Protein AF-A0A969UUU8-F1 (afdb_monomer_lite)

Foldseek 3Di:
DPPPDDLVVVVVLVVVLLVLLLVLLLVLCCVLVVDDSVVSSVLSNQLSVQLVVVVVVVVCVVVVVVCVVDVDDDVLNVLVCCCSPVVDDDPVNVVVVVVVVVVSLVVSLVSSVVSNVVVVVVVVVVVVVVVVVVVVVVVVVVVVVVVVVVVPPPDDDDDDDDDDDDPPPPPVPPCPPDPDDDDPDVSNSVSSNVSSVVSVVVSVVVVVVVVVVVVVVVVPDD

pLDDT: mean 72.41, std 14.26, range [36.62, 93.19]

Structure (mmCIF, N/CA/C/O backbone):
data_AF-A0A969UUU8-F1
#
_entry.id   AF-A0A969UUU8-F1
#
loop_
_atom_site.group_PDB
_atom_site.id
_atom_site.type_symbol
_atom_site.label_atom_id
_atom_site.label_alt_id
_atom_site.label_comp_id
_atom_site.label_asym_id
_atom_site.label_entity_id
_atom_site.label_seq_id
_atom_site.pdbx_PDB_ins_code
_atom_site.Cartn_x
_atom_site.Cartn_y
_atom_site.Cartn_z
_atom_site.occupancy
_atom_site.B_iso_or_equiv
_atom_site.auth_seq_id
_atom_site.auth_comp_id
_atom_site.auth_asym_id
_atom_site.auth_atom_id
_atom_site.pdbx_PDB_model_num
ATOM 1 N N . MET A 1 1 ? 27.349 13.917 -8.089 1.00 46.09 1 MET A N 1
ATOM 2 C CA . MET A 1 1 ? 26.436 14.617 -9.019 1.00 46.09 1 MET A CA 1
ATOM 3 C C . MET A 1 1 ? 25.021 14.237 -8.626 1.00 46.09 1 MET A C 1
ATOM 5 O O . MET A 1 1 ? 24.679 13.073 -8.759 1.00 46.09 1 MET A O 1
ATOM 9 N N . PHE A 1 2 ? 24.231 15.159 -8.072 1.00 42.44 2 PHE A N 1
ATOM 10 C CA . PHE A 1 2 ? 22.802 14.896 -7.882 1.00 42.44 2 PHE A CA 1
ATOM 11 C C . PHE A 1 2 ? 22.150 14.833 -9.268 1.00 42.44 2 PHE A C 1
ATOM 13 O O . PHE A 1 2 ? 22.378 15.760 -10.052 1.00 42.44 2 PHE A O 1
ATOM 20 N N . PRO A 1 3 ? 21.386 13.784 -9.614 1.00 48.41 3 PRO A N 1
ATOM 21 C CA . PRO A 1 3 ? 20.633 13.789 -10.859 1.00 48.41 3 PRO A CA 1
ATOM 22 C C . PRO A 1 3 ? 19.679 14.990 -10.837 1.00 48.41 3 PRO A C 1
ATOM 24 O O . PRO A 1 3 ? 18.848 15.123 -9.943 1.00 48.41 3 PRO A O 1
ATOM 27 N N . SER A 1 4 ? 19.827 15.901 -11.802 1.00 54.56 4 SER A N 1
ATOM 28 C CA . SER A 1 4 ? 19.104 17.184 -11.862 1.00 54.56 4 SER A CA 1
ATOM 29 C C . SER A 1 4 ? 17.622 17.055 -12.237 1.00 54.56 4 SER A C 1
ATOM 31 O O . SER A 1 4 ? 16.962 18.054 -12.511 1.00 54.56 4 SER A O 1
ATOM 33 N N . VAL A 1 5 ? 17.084 15.836 -12.244 1.00 65.44 5 VAL A N 1
ATOM 34 C CA . VAL A 1 5 ? 15.673 15.552 -12.497 1.00 65.44 5 VAL A CA 1
ATOM 35 C C . VAL A 1 5 ? 15.048 15.011 -11.219 1.00 65.44 5 VAL A C 1
ATOM 37 O O . VAL A 1 5 ? 15.201 13.846 -10.861 1.00 65.44 5 VAL A O 1
ATOM 40 N N . LEU A 1 6 ? 14.345 15.884 -10.495 1.00 63.03 6 LEU A N 1
ATOM 41 C CA . LEU A 1 6 ? 13.532 15.460 -9.360 1.00 63.03 6 LEU A CA 1
ATOM 42 C C . LEU A 1 6 ? 12.462 14.476 -9.865 1.00 63.03 6 LEU A C 1
ATOM 44 O O . LEU A 1 6 ? 11.751 14.806 -10.820 1.00 63.03 6 LEU A O 1
ATOM 48 N N . PRO A 1 7 ? 12.284 13.301 -9.233 1.00 71.88 7 PRO A N 1
ATOM 49 C CA . PRO A 1 7 ? 11.290 12.307 -9.635 1.00 71.88 7 PRO A CA 1
ATOM 50 C C . PRO A 1 7 ? 9.875 12.722 -9.189 1.00 71.88 7 PRO A C 1
ATOM 52 O O . PRO A 1 7 ? 9.134 11.952 -8.580 1.00 71.88 7 PRO A O 1
ATOM 55 N N . LEU A 1 8 ? 9.476 13.960 -9.496 1.00 78.94 8 LEU A N 1
ATOM 56 C CA . LEU A 1 8 ? 8.215 14.568 -9.070 1.00 78.94 8 LEU A CA 1
ATOM 57 C C . LEU A 1 8 ? 7.007 13.743 -9.529 1.00 78.94 8 LEU A C 1
ATOM 59 O O . LEU A 1 8 ? 6.045 13.574 -8.783 1.00 78.94 8 LEU A O 1
ATOM 63 N N . ARG A 1 9 ? 7.092 13.166 -10.734 1.00 75.75 9 ARG A N 1
ATOM 64 C CA . ARG A 1 9 ? 6.074 12.259 -11.274 1.00 75.75 9 ARG A CA 1
ATOM 65 C C . ARG A 1 9 ? 5.889 11.024 -10.385 1.00 75.75 9 ARG A C 1
ATOM 67 O O . ARG A 1 9 ? 4.753 10.661 -10.100 1.00 75.75 9 ARG A O 1
ATOM 74 N N . ALA A 1 10 ? 6.977 10.402 -9.931 1.00 77.06 10 ALA A N 1
ATOM 75 C CA . ALA A 1 10 ? 6.909 9.213 -9.083 1.00 77.06 10 ALA A CA 1
ATOM 76 C C . ALA A 1 10 ? 6.305 9.542 -7.710 1.00 77.06 10 ALA A C 1
ATOM 78 O O . ALA A 1 10 ? 5.417 8.831 -7.247 1.00 77.06 10 ALA A O 1
ATOM 79 N N . ILE A 1 11 ? 6.712 10.666 -7.112 1.00 83.94 11 ILE A N 1
ATOM 80 C CA . ILE A 1 11 ? 6.175 11.140 -5.828 1.00 83.94 11 ILE A CA 1
ATOM 81 C C . ILE A 1 11 ? 4.668 11.417 -5.940 1.00 83.94 11 ILE A C 1
ATOM 83 O O . ILE A 1 11 ? 3.891 10.964 -5.100 1.00 83.94 11 ILE A O 1
ATOM 87 N N . ALA A 1 12 ? 4.231 12.108 -6.998 1.00 85.06 12 ALA A N 1
ATOM 88 C CA . ALA A 1 12 ? 2.817 12.403 -7.222 1.00 85.06 12 ALA A CA 1
ATOM 89 C C . ALA A 1 12 ? 1.978 11.126 -7.400 1.00 85.06 12 ALA A C 1
ATOM 91 O O . ALA A 1 12 ? 0.921 10.996 -6.781 1.00 85.06 12 ALA A O 1
ATOM 92 N N . PHE A 1 13 ? 2.459 10.159 -8.191 1.00 81.81 13 PHE A N 1
ATOM 93 C CA . PHE A 1 13 ? 1.776 8.872 -8.350 1.00 81.81 13 PHE A CA 1
ATOM 94 C C . PHE A 1 13 ? 1.732 8.072 -7.053 1.00 81.81 13 PHE A C 1
ATOM 96 O O . PHE A 1 13 ? 0.703 7.480 -6.741 1.00 81.81 13 PHE A O 1
ATOM 103 N N . GLN A 1 14 ? 2.804 8.087 -6.266 1.00 87.19 14 GLN A N 1
ATOM 104 C CA . GLN A 1 14 ? 2.829 7.404 -4.980 1.00 87.19 14 GLN A CA 1
ATOM 105 C C . GLN A 1 14 ? 1.804 7.988 -4.005 1.00 87.19 14 GLN A C 1
ATOM 107 O O . GLN A 1 14 ? 1.074 7.229 -3.371 1.00 87.19 14 GLN A O 1
ATOM 112 N N . ILE A 1 15 ? 1.695 9.318 -3.923 1.00 91.50 15 ILE A N 1
ATOM 113 C CA . ILE A 1 15 ? 0.670 9.983 -3.107 1.00 91.50 15 ILE A CA 1
ATOM 114 C C . ILE A 1 15 ? -0.732 9.624 -3.614 1.00 91.50 15 ILE A C 1
ATOM 116 O O . ILE A 1 15 ? -1.598 9.269 -2.816 1.00 91.50 15 ILE A O 1
ATOM 120 N N . LEU A 1 16 ? -0.955 9.665 -4.931 1.00 88.88 16 LEU A N 1
ATOM 121 C CA . LEU A 1 16 ? -2.240 9.308 -5.535 1.00 88.88 16 LEU A CA 1
ATOM 122 C C . LEU A 1 16 ? -2.642 7.865 -5.201 1.00 88.88 16 LEU A C 1
ATOM 124 O O . LEU A 1 16 ? -3.755 7.631 -4.733 1.00 88.88 16 LEU A O 1
ATOM 128 N N . PHE A 1 17 ? -1.745 6.900 -5.406 1.00 87.19 17 PHE A N 1
ATOM 129 C CA . PHE A 1 17 ? -2.019 5.493 -5.118 1.00 87.19 17 PHE A CA 1
ATOM 130 C C . PHE A 1 17 ? -2.226 5.240 -3.629 1.00 87.19 17 PHE A C 1
ATOM 132 O O . PHE A 1 17 ? -3.110 4.464 -3.270 1.00 87.19 17 PHE A O 1
ATOM 139 N N . LEU A 1 18 ? -1.483 5.935 -2.766 1.00 90.81 18 LEU A N 1
ATOM 140 C CA . LEU A 1 18 ? -1.682 5.866 -1.325 1.00 90.81 18 LEU A CA 1
ATOM 141 C C . LEU A 1 18 ? -3.084 6.355 -0.935 1.00 90.81 18 LEU A C 1
ATOM 143 O O . LEU A 1 18 ? -3.779 5.677 -0.185 1.00 90.81 18 LEU A O 1
ATOM 147 N N . LEU A 1 19 ? -3.535 7.491 -1.476 1.00 92.25 19 LEU A N 1
ATOM 148 C CA . LEU A 1 19 ? -4.874 8.024 -1.206 1.00 92.25 19 LEU A CA 1
ATOM 149 C C . LEU A 1 19 ? -5.983 7.094 -1.710 1.00 92.25 19 LEU A C 1
ATOM 151 O O . LEU A 1 19 ? -6.953 6.856 -0.990 1.00 92.25 19 LEU A O 1
ATOM 155 N N . VAL A 1 20 ? -5.829 6.540 -2.916 1.00 90.94 20 VAL A N 1
ATOM 156 C CA . VAL A 1 20 ? -6.783 5.573 -3.483 1.00 90.94 20 VAL A CA 1
ATOM 157 C C . VAL A 1 20 ? -6.856 4.319 -2.614 1.00 90.94 20 VAL A C 1
ATOM 159 O O . VAL A 1 20 ? -7.957 3.899 -2.260 1.00 90.94 20 VAL A O 1
ATOM 162 N N . ALA A 1 21 ? -5.711 3.759 -2.215 1.00 90.94 21 ALA A N 1
ATOM 163 C CA . ALA A 1 21 ? -5.667 2.604 -1.325 1.00 90.94 21 ALA A CA 1
ATOM 164 C C . ALA A 1 21 ? -6.360 2.911 0.010 1.00 90.94 21 ALA A C 1
ATOM 166 O O . ALA A 1 21 ? -7.253 2.180 0.418 1.00 90.94 21 ALA A O 1
ATOM 167 N N . ILE A 1 22 ? -6.048 4.040 0.653 1.00 93.06 22 ILE A N 1
ATOM 168 C CA . ILE A 1 22 ? -6.687 4.428 1.919 1.00 93.06 22 ILE A CA 1
ATOM 169 C C . ILE A 1 22 ? -8.208 4.536 1.766 1.00 93.06 22 ILE A C 1
ATOM 171 O O . ILE A 1 22 ? -8.939 4.020 2.609 1.00 93.06 22 ILE A O 1
ATOM 175 N N . ALA A 1 23 ? -8.700 5.172 0.701 1.00 92.75 23 ALA A N 1
ATOM 176 C CA . ALA A 1 23 ? -10.133 5.340 0.474 1.00 92.75 23 ALA A CA 1
ATOM 177 C C . ALA A 1 23 ? -10.851 3.997 0.251 1.00 92.75 23 ALA A C 1
ATOM 179 O O . ALA A 1 23 ? -11.907 3.744 0.841 1.00 92.75 23 ALA A O 1
ATOM 180 N N . VAL A 1 24 ? -10.268 3.122 -0.573 1.00 90.38 24 VAL A N 1
ATOM 181 C CA . VAL A 1 24 ? -10.821 1.794 -0.864 1.00 90.38 24 VAL A CA 1
ATOM 182 C C . VAL A 1 24 ? -10.810 0.919 0.389 1.00 90.38 24 VAL A C 1
ATOM 184 O O . VAL A 1 24 ? -11.843 0.350 0.745 1.00 90.38 24 VAL A O 1
ATOM 187 N N . GLU A 1 25 ? -9.693 0.859 1.112 1.00 89.31 25 GLU A N 1
ATOM 188 C CA . GLU A 1 25 ? -9.562 0.023 2.310 1.00 89.31 25 GLU A CA 1
ATOM 189 C C . GLU A 1 25 ? -10.417 0.530 3.463 1.00 89.31 25 GLU A C 1
ATOM 191 O O . GLU A 1 25 ? -11.044 -0.277 4.143 1.00 89.31 25 GLU A O 1
ATOM 196 N N . ALA A 1 26 ? -10.539 1.847 3.643 1.00 91.25 26 ALA A N 1
ATOM 197 C CA . ALA A 1 26 ? -11.454 2.416 4.627 1.00 91.25 26 ALA A CA 1
ATOM 198 C C . ALA A 1 26 ? -12.911 2.027 4.334 1.00 91.25 26 ALA A C 1
ATOM 200 O O . ALA A 1 26 ? -13.653 1.674 5.252 1.00 91.25 26 ALA A O 1
ATOM 201 N N . SER A 1 27 ? -13.316 2.041 3.059 1.00 89.50 27 SER A N 1
ATOM 202 C CA . SER A 1 27 ? -14.651 1.601 2.631 1.00 89.50 27 SER A CA 1
ATOM 203 C C . SER A 1 27 ? -14.869 0.111 2.907 1.00 89.50 27 SER A C 1
ATOM 205 O O . SER A 1 27 ? -15.913 -0.284 3.431 1.00 89.50 27 SER A O 1
ATOM 207 N N . VAL A 1 28 ? -13.866 -0.723 2.617 1.00 88.31 28 VAL A N 1
ATOM 208 C CA . VAL A 1 28 ? -13.916 -2.168 2.873 1.00 88.31 28 VAL A CA 1
ATOM 209 C C . VAL A 1 28 ? -13.971 -2.453 4.378 1.00 88.31 28 VAL A C 1
ATOM 211 O O . VAL A 1 28 ? -14.833 -3.210 4.820 1.00 88.31 28 VAL A O 1
ATOM 214 N N . PHE A 1 29 ? -13.131 -1.808 5.188 1.00 86.19 29 PHE A N 1
ATOM 215 C CA . PHE A 1 29 ? -13.141 -1.950 6.645 1.00 86.19 29 PHE A CA 1
ATOM 216 C C . PHE A 1 29 ? -14.469 -1.514 7.253 1.00 86.19 29 PHE A C 1
ATOM 218 O O . PHE A 1 29 ? -15.032 -2.253 8.055 1.00 86.19 29 PHE A O 1
ATOM 225 N N . HIS A 1 30 ? -15.033 -0.391 6.809 1.00 87.31 30 HIS A N 1
ATOM 226 C CA . HIS A 1 30 ? -16.348 0.044 7.266 1.00 87.31 30 HIS A CA 1
ATOM 227 C C . HIS A 1 30 ? -17.431 -1.010 6.977 1.00 87.31 30 HIS A C 1
ATOM 229 O O . HIS A 1 30 ? -18.233 -1.341 7.851 1.00 87.31 30 HIS A O 1
ATOM 235 N N . ARG A 1 31 ? -17.421 -1.596 5.772 1.00 82.38 31 ARG A N 1
ATOM 236 C CA . ARG A 1 31 ? -18.414 -2.598 5.351 1.00 82.38 31 ARG A CA 1
ATOM 237 C C . ARG A 1 31 ? -18.245 -3.951 6.046 1.00 82.38 31 ARG A C 1
ATOM 239 O O . ARG A 1 31 ? -19.243 -4.559 6.423 1.00 82.38 31 ARG A O 1
ATOM 246 N N . LEU A 1 32 ? -17.013 -4.437 6.205 1.00 80.44 32 LEU A N 1
ATOM 247 C CA . LEU A 1 32 ? -16.741 -5.785 6.724 1.00 80.44 32 LEU A CA 1
ATOM 248 C C . LEU A 1 32 ? -16.534 -5.841 8.239 1.00 80.44 32 LEU A C 1
ATOM 250 O O . LEU A 1 32 ? -16.923 -6.828 8.860 1.00 80.44 32 LEU A O 1
ATOM 254 N N . LEU A 1 33 ? -15.947 -4.806 8.843 1.00 76.88 33 LEU A N 1
ATOM 255 C CA . LEU A 1 33 ? -15.685 -4.748 10.285 1.00 76.88 33 LEU A CA 1
ATOM 256 C C . LEU A 1 33 ? -16.761 -3.968 11.053 1.00 76.88 33 LEU A C 1
ATOM 258 O O . LEU A 1 33 ? -16.737 -3.975 12.282 1.00 76.88 33 LEU A O 1
ATOM 262 N N . LYS A 1 34 ? -17.714 -3.324 10.355 1.00 79.88 34 LYS A N 1
ATOM 263 C CA . LYS A 1 34 ? -18.776 -2.475 10.936 1.00 79.88 34 LYS A CA 1
ATOM 264 C C . LYS A 1 34 ? -18.233 -1.390 11.877 1.00 79.88 34 LYS A C 1
ATOM 266 O O . LYS A 1 34 ? -18.904 -0.978 12.821 1.00 79.88 34 LYS A O 1
ATOM 271 N N . THR A 1 35 ? -17.005 -0.946 11.632 1.00 74.50 35 THR A N 1
ATOM 272 C CA . THR A 1 35 ? -16.342 0.121 12.380 1.00 74.50 35 THR A CA 1
ATOM 273 C C . THR A 1 35 ? -16.882 1.484 11.968 1.00 74.50 35 THR A C 1
ATOM 275 O O . THR A 1 35 ? -17.336 1.667 10.838 1.00 74.50 35 THR A O 1
ATOM 278 N N . ASP A 1 36 ? -16.805 2.466 12.867 1.00 85.62 36 ASP A N 1
ATOM 279 C CA . ASP A 1 36 ? -17.167 3.852 12.555 1.00 85.62 36 ASP A CA 1
ATOM 280 C C . ASP A 1 36 ? -16.371 4.356 11.325 1.00 85.62 36 ASP A C 1
ATOM 282 O O . ASP A 1 36 ? -15.205 3.963 11.156 1.00 85.62 36 ASP A O 1
ATOM 286 N N . PRO A 1 37 ? -16.940 5.195 10.434 1.00 84.50 37 PRO A N 1
ATOM 287 C CA . PRO A 1 37 ? -16.228 5.641 9.240 1.00 84.50 37 PRO A CA 1
ATOM 288 C C . PRO A 1 37 ? -14.925 6.370 9.584 1.00 84.50 37 PRO A C 1
ATOM 290 O O . PRO A 1 37 ? -13.920 6.167 8.904 1.00 84.50 37 PRO A O 1
ATOM 293 N N . LYS A 1 38 ? -14.897 7.153 10.676 1.00 85.38 38 LYS A N 1
ATOM 294 C CA . LYS A 1 38 ? -13.682 7.866 11.108 1.00 85.38 38 LYS A CA 1
ATOM 295 C C . LYS A 1 38 ? -12.586 6.893 11.529 1.00 85.38 38 LYS A C 1
ATOM 297 O O . LYS A 1 38 ? -11.434 7.049 11.130 1.00 85.38 38 LYS A O 1
ATOM 302 N N . GLN A 1 39 ? -12.950 5.864 12.293 1.00 83.06 39 GLN A N 1
ATOM 303 C CA . GLN A 1 39 ? -12.012 4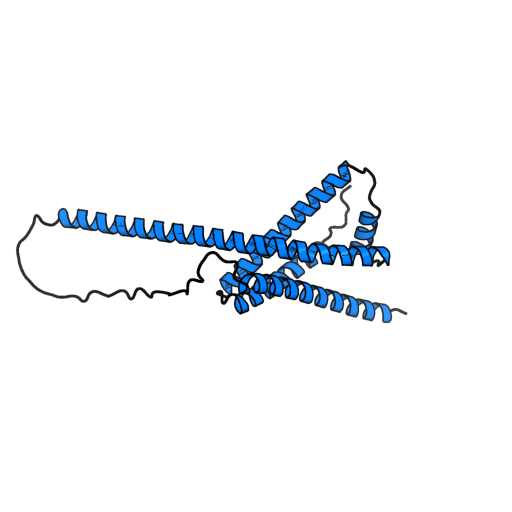.818 12.700 1.00 83.06 39 GLN A CA 1
ATOM 304 C C . GLN A 1 39 ? -11.508 4.018 11.498 1.00 83.06 39 GLN A C 1
ATOM 306 O O . GLN A 1 39 ? -10.319 3.741 11.408 1.00 83.06 39 GLN A O 1
ATOM 311 N N . SER A 1 40 ? -12.384 3.698 10.545 1.00 87.38 40 SER A N 1
ATOM 312 C CA . SER A 1 40 ? -12.026 2.937 9.342 1.00 87.38 40 SER A CA 1
ATOM 313 C C . SER A 1 40 ? -10.989 3.677 8.488 1.00 87.38 40 SER A C 1
ATOM 315 O O . SER A 1 40 ? -10.016 3.069 8.044 1.00 87.38 40 SER A O 1
ATOM 317 N N . ILE A 1 41 ? -11.145 4.998 8.332 1.00 92.56 41 ILE A N 1
ATOM 318 C CA . ILE A 1 41 ? -10.160 5.860 7.660 1.00 92.56 41 ILE A CA 1
ATOM 319 C C . ILE A 1 41 ? -8.836 5.889 8.431 1.00 92.56 41 ILE A C 1
ATOM 321 O O . ILE A 1 41 ? -7.780 5.786 7.815 1.00 92.56 41 ILE A O 1
ATOM 325 N N . LEU A 1 42 ? -8.875 6.000 9.764 1.00 89.69 42 LEU A N 1
ATOM 326 C CA . LEU A 1 42 ? -7.673 6.052 10.603 1.00 89.69 42 LEU A CA 1
ATOM 327 C C . LEU A 1 42 ? -6.887 4.732 10.591 1.00 89.69 42 LEU A C 1
ATOM 329 O O . LEU A 1 42 ? -5.659 4.746 10.524 1.00 89.69 42 LEU A O 1
ATOM 333 N N . TYR A 1 43 ? -7.584 3.594 10.611 1.00 87.38 43 TYR A N 1
ATOM 334 C CA . TYR A 1 43 ? -6.974 2.277 10.449 1.00 87.38 43 TYR A CA 1
ATOM 335 C C . TYR A 1 43 ? -6.337 2.130 9.066 1.00 87.38 43 TYR A C 1
ATOM 337 O O . TYR A 1 43 ? -5.159 1.787 8.971 1.00 87.38 43 TYR A O 1
ATOM 345 N N . ALA A 1 44 ? -7.083 2.437 8.001 1.00 91.25 44 ALA A N 1
ATOM 346 C CA . ALA A 1 44 ? -6.585 2.335 6.633 1.00 91.25 44 ALA A CA 1
ATOM 347 C C . ALA A 1 44 ? -5.378 3.252 6.383 1.00 91.25 44 ALA A C 1
ATOM 349 O O . ALA A 1 44 ? -4.385 2.807 5.808 1.00 91.25 44 ALA A O 1
ATOM 350 N N . SER A 1 45 ? -5.417 4.504 6.845 1.00 93.19 45 SER A N 1
ATOM 351 C CA . SER A 1 45 ? -4.311 5.453 6.674 1.00 93.19 45 SER A CA 1
ATOM 352 C C . SER A 1 45 ? -3.058 5.016 7.422 1.00 93.19 45 SER A C 1
ATOM 354 O O . SER A 1 45 ? -1.978 4.986 6.836 1.00 93.19 45 SER A O 1
ATOM 356 N N . SER A 1 46 ? -3.207 4.596 8.679 1.00 90.44 46 SER A N 1
ATOM 357 C CA . SER A 1 46 ? -2.086 4.176 9.524 1.00 90.44 46 SER A CA 1
ATOM 358 C C . SER A 1 46 ? -1.413 2.916 8.978 1.00 90.44 46 SER A C 1
ATOM 360 O O . SER A 1 46 ? -0.189 2.855 8.902 1.00 90.44 46 SER A O 1
ATOM 362 N N . ILE A 1 47 ? -2.199 1.929 8.537 1.00 89.69 47 ILE A N 1
ATOM 363 C CA . ILE A 1 47 ? -1.684 0.671 7.983 1.00 89.69 47 ILE A CA 1
ATOM 364 C C . ILE A 1 47 ? -1.006 0.892 6.625 1.00 89.69 47 ILE A C 1
ATOM 366 O O . ILE A 1 47 ? 0.079 0.356 6.397 1.00 89.69 47 ILE A O 1
ATOM 370 N N . ASN A 1 48 ? -1.597 1.694 5.731 1.00 90.94 48 ASN A N 1
ATOM 371 C CA . ASN A 1 48 ? -0.989 1.984 4.429 1.00 90.94 48 ASN A CA 1
ATOM 372 C C . ASN A 1 48 ? 0.279 2.837 4.561 1.00 90.94 48 ASN A C 1
ATOM 374 O O . ASN A 1 48 ? 1.262 2.570 3.866 1.00 90.94 48 ASN A O 1
ATOM 378 N N . LEU A 1 49 ? 0.303 3.813 5.475 1.00 91.31 49 LEU A N 1
ATOM 379 C CA . LEU A 1 49 ? 1.505 4.601 5.753 1.00 91.31 49 LEU A CA 1
ATOM 380 C C . LEU A 1 49 ? 2.607 3.728 6.361 1.00 91.31 49 LEU A C 1
ATOM 382 O O . LEU A 1 49 ? 3.743 3.775 5.898 1.00 91.31 49 LEU A O 1
ATOM 386 N N . PHE A 1 50 ? 2.264 2.879 7.334 1.00 88.81 50 PHE A N 1
ATOM 387 C CA . PHE A 1 50 ? 3.195 1.916 7.918 1.00 88.81 50 PHE A CA 1
ATOM 388 C C . PHE A 1 50 ? 3.788 0.983 6.856 1.00 88.81 50 PHE A C 1
ATOM 390 O O . PHE A 1 50 ? 5.006 0.850 6.779 1.00 88.81 50 PHE A O 1
ATOM 397 N N . CYS A 1 51 ? 2.957 0.400 5.986 1.00 87.88 51 CYS A N 1
ATOM 398 C CA . CYS A 1 51 ? 3.435 -0.450 4.892 1.00 87.88 51 CYS A CA 1
ATOM 399 C C . CYS A 1 51 ? 4.320 0.316 3.906 1.00 87.88 51 CYS A C 1
ATOM 401 O O . CYS A 1 51 ? 5.300 -0.237 3.418 1.00 87.88 51 CYS A O 1
ATOM 403 N N . THR A 1 52 ? 4.005 1.583 3.630 1.00 89.12 52 THR A N 1
ATOM 404 C CA . THR A 1 52 ? 4.817 2.428 2.745 1.00 89.12 52 THR A CA 1
ATOM 405 C C . THR A 1 52 ? 6.194 2.688 3.351 1.00 89.12 52 THR A C 1
ATOM 407 O O . THR A 1 52 ? 7.200 2.491 2.677 1.00 89.12 52 THR A O 1
ATOM 410 N N . VAL A 1 53 ? 6.259 3.074 4.629 1.00 89.88 53 VAL A N 1
ATOM 411 C CA . VAL A 1 53 ? 7.528 3.290 5.342 1.00 89.88 53 VAL A CA 1
ATOM 412 C C . VAL A 1 53 ? 8.331 1.993 5.431 1.00 89.88 53 VAL A C 1
ATOM 414 O O . VAL A 1 53 ? 9.523 1.994 5.140 1.00 89.88 53 VAL A O 1
ATOM 417 N N . LEU A 1 54 ? 7.685 0.876 5.772 1.00 86.50 54 LEU A N 1
ATOM 418 C CA . LEU A 1 54 ? 8.335 -0.431 5.846 1.00 86.50 54 LEU A CA 1
ATOM 419 C C . LEU A 1 54 ? 8.867 -0.868 4.476 1.00 86.50 54 LEU A C 1
ATOM 421 O O . LEU A 1 54 ? 9.994 -1.345 4.388 1.00 86.50 54 LEU A O 1
ATOM 425 N N . GLY A 1 55 ? 8.103 -0.642 3.407 1.00 84.19 55 GLY A N 1
ATOM 426 C CA . GLY A 1 55 ? 8.537 -0.885 2.033 1.00 84.19 55 GLY A CA 1
ATOM 427 C C . GLY A 1 55 ? 9.775 -0.071 1.661 1.00 84.19 55 GLY A C 1
ATOM 428 O O . GLY A 1 55 ? 10.717 -0.631 1.112 1.00 84.19 55 GLY A O 1
ATOM 429 N N . TRP A 1 56 ? 9.821 1.214 2.026 1.00 86.94 56 TRP A N 1
ATOM 430 C CA . TRP A 1 56 ? 11.008 2.052 1.826 1.00 86.94 56 TRP A CA 1
ATOM 431 C C . TRP A 1 56 ? 12.212 1.576 2.635 1.00 86.94 56 TRP A C 1
ATOM 433 O O . TRP A 1 56 ? 13.311 1.524 2.095 1.00 86.94 56 TRP A O 1
ATOM 443 N N . ILE A 1 57 ? 12.024 1.194 3.901 1.00 86.25 57 ILE A N 1
ATOM 444 C CA . ILE A 1 57 ? 13.105 0.642 4.728 1.00 86.25 57 ILE A CA 1
ATOM 445 C C . ILE A 1 57 ? 13.664 -0.626 4.080 1.00 86.25 57 ILE A C 1
ATOM 447 O O . ILE A 1 57 ? 14.872 -0.731 3.902 1.00 86.25 57 ILE A O 1
ATOM 451 N N . VAL A 1 58 ? 12.802 -1.566 3.683 1.00 83.75 58 VAL A N 1
ATOM 452 C CA . VAL A 1 58 ? 13.221 -2.805 3.010 1.00 83.75 58 VAL A CA 1
ATOM 453 C C . VAL A 1 58 ? 13.925 -2.500 1.689 1.00 83.75 58 VAL A C 1
ATOM 455 O O . VAL A 1 58 ? 14.982 -3.066 1.432 1.00 83.75 58 VAL A O 1
ATOM 458 N N . PHE A 1 59 ? 13.390 -1.577 0.885 1.00 80.50 59 PHE A N 1
ATOM 459 C CA . PHE A 1 59 ? 14.015 -1.140 -0.362 1.00 80.50 59 PHE A CA 1
ATOM 460 C C . PHE A 1 59 ? 15.424 -0.596 -0.120 1.00 80.50 59 PHE A C 1
ATOM 462 O O . PHE A 1 59 ? 16.365 -1.061 -0.752 1.00 80.50 59 PHE A O 1
ATOM 469 N N . PHE A 1 60 ? 15.593 0.329 0.830 1.00 81.94 60 PHE A N 1
ATOM 470 C CA . PHE A 1 60 ? 16.909 0.871 1.151 1.00 81.94 60 PHE A CA 1
ATOM 471 C C . PHE A 1 60 ? 17.844 -0.192 1.721 1.00 81.94 60 PHE A C 1
ATOM 473 O O . PHE A 1 60 ? 19.016 -0.186 1.370 1.00 81.94 60 PHE A O 1
ATOM 480 N N . LEU A 1 61 ? 17.367 -1.116 2.556 1.00 85.12 61 LEU A N 1
ATOM 481 C CA . LEU A 1 61 ? 18.208 -2.190 3.087 1.00 85.12 61 LEU A CA 1
ATOM 482 C C . LEU A 1 61 ? 18.707 -3.127 1.985 1.00 85.12 61 LEU A C 1
ATOM 484 O O . LEU A 1 61 ? 19.881 -3.477 1.989 1.00 85.12 61 LEU A O 1
ATOM 488 N N . ILE A 1 62 ? 17.841 -3.502 1.041 1.00 79.31 62 ILE A N 1
ATOM 489 C CA . ILE A 1 62 ? 18.219 -4.351 -0.094 1.00 79.31 62 ILE A CA 1
ATOM 490 C C . ILE A 1 62 ? 19.174 -3.590 -1.014 1.00 79.31 62 ILE A C 1
ATOM 492 O O . ILE A 1 62 ? 20.274 -4.067 -1.267 1.00 79.31 62 ILE A O 1
ATOM 496 N N . PHE A 1 63 ? 18.795 -2.386 -1.450 1.00 72.75 63 PHE A N 1
ATOM 497 C CA . PHE A 1 63 ? 19.562 -1.616 -2.428 1.00 72.75 63 PHE A CA 1
ATOM 498 C C . PHE A 1 63 ? 20.942 -1.204 -1.891 1.00 72.75 63 PHE A C 1
ATOM 500 O O . PHE A 1 63 ? 21.937 -1.367 -2.588 1.00 72.75 63 PHE A O 1
ATOM 507 N N . ASN A 1 64 ? 21.041 -0.777 -0.623 1.00 72.94 64 ASN A N 1
ATOM 508 C CA . ASN A 1 64 ? 22.342 -0.486 -0.003 1.00 72.94 64 ASN A CA 1
ATOM 509 C C . ASN A 1 64 ? 23.192 -1.754 0.205 1.00 72.94 64 ASN A C 1
ATOM 511 O O . ASN A 1 64 ? 24.415 -1.691 0.112 1.00 72.94 64 ASN A O 1
ATOM 515 N N . ALA A 1 65 ? 22.582 -2.906 0.509 1.00 67.06 65 ALA A N 1
ATOM 516 C CA . ALA A 1 65 ? 23.328 -4.156 0.676 1.00 67.06 65 ALA A CA 1
ATOM 517 C C . ALA A 1 65 ? 23.887 -4.680 -0.659 1.00 67.06 65 ALA A C 1
ATOM 519 O O . ALA A 1 65 ? 24.991 -5.225 -0.696 1.00 67.06 65 ALA A O 1
ATOM 520 N N . GLU A 1 66 ? 23.145 -4.498 -1.751 1.00 64.56 66 GLU A N 1
ATOM 521 C CA . GLU A 1 66 ? 23.533 -4.934 -3.094 1.00 64.56 66 GLU A CA 1
ATOM 522 C C . GLU A 1 66 ? 24.632 -4.041 -3.692 1.00 64.56 66 GLU A C 1
ATOM 524 O O . GLU A 1 66 ? 25.602 -4.555 -4.254 1.00 64.56 66 GLU A O 1
ATOM 529 N N . GLU A 1 67 ? 24.548 -2.724 -3.469 1.00 61.19 67 GLU A N 1
ATOM 530 C CA . GLU A 1 67 ? 25.545 -1.734 -3.905 1.00 61.19 67 GLU A CA 1
ATOM 531 C C . GLU A 1 67 ? 26.922 -1.957 -3.245 1.00 61.19 67 GLU A C 1
ATOM 533 O O . GLU A 1 67 ? 27.962 -1.785 -3.881 1.00 61.19 67 GLU A O 1
ATOM 538 N N . VAL A 1 68 ? 26.949 -2.429 -1.992 1.00 58.03 68 VAL A N 1
ATOM 539 C CA . VAL A 1 68 ? 28.194 -2.783 -1.279 1.00 58.03 68 VAL A CA 1
ATOM 540 C C . VAL A 1 68 ? 28.820 -4.084 -1.796 1.00 58.03 68 VAL A C 1
ATOM 542 O O . VAL A 1 68 ? 30.038 -4.248 -1.727 1.00 58.03 68 VAL A O 1
ATOM 545 N N . SER A 1 69 ? 28.018 -5.023 -2.304 1.00 56.38 69 SER A N 1
ATOM 546 C CA . SER A 1 69 ? 28.502 -6.358 -2.681 1.00 56.38 69 SER A CA 1
ATOM 547 C C . SER A 1 69 ? 28.900 -6.466 -4.157 1.00 56.38 69 SER A C 1
ATOM 549 O O . SER A 1 69 ? 29.787 -7.249 -4.495 1.00 56.38 69 SER A O 1
ATOM 551 N N . SER A 1 70 ? 28.297 -5.660 -5.034 1.00 54.53 70 SER A N 1
ATOM 552 C CA . SER A 1 70 ? 28.539 -5.688 -6.478 1.00 54.53 70 SER A CA 1
ATOM 553 C C . SER A 1 70 ? 28.701 -4.260 -6.995 1.00 54.53 70 SER A C 1
ATOM 555 O O . SER A 1 70 ? 27.716 -3.601 -7.294 1.00 54.53 70 SER A O 1
ATOM 557 N N . GLY A 1 71 ? 29.935 -3.765 -7.132 1.00 56.56 71 GLY A N 1
ATOM 558 C CA . GLY A 1 71 ? 30.241 -2.416 -7.649 1.00 56.56 71 GLY A CA 1
ATOM 559 C C . GLY A 1 71 ? 29.893 -2.181 -9.132 1.00 56.56 71 GLY A C 1
ATOM 560 O O . GLY A 1 71 ? 30.596 -1.450 -9.824 1.00 56.56 71 GLY A O 1
ATOM 561 N N . SER A 1 72 ? 28.853 -2.835 -9.650 1.00 50.72 72 SER A N 1
ATOM 562 C CA . SER A 1 72 ? 28.380 -2.759 -11.025 1.00 50.72 72 SER A CA 1
ATOM 563 C C . SER A 1 72 ? 26.876 -2.506 -11.007 1.00 50.72 72 SER A C 1
ATOM 565 O O . SER A 1 72 ? 26.111 -3.346 -10.538 1.00 50.72 72 SER A O 1
ATOM 567 N N . THR A 1 73 ? 26.467 -1.341 -11.518 1.00 61.06 73 THR A N 1
ATOM 568 C CA . THR A 1 73 ? 25.072 -0.984 -11.805 1.00 61.06 73 THR A CA 1
ATOM 569 C C . THR A 1 73 ? 24.400 -2.153 -12.522 1.00 61.06 73 THR A C 1
ATOM 571 O O . THR A 1 73 ? 24.744 -2.479 -13.662 1.00 61.06 73 THR A O 1
ATOM 574 N N . SER A 1 74 ? 23.484 -2.833 -11.834 1.00 66.00 74 SER A N 1
ATOM 575 C CA . SER A 1 74 ? 22.833 -4.020 -12.381 1.00 66.00 74 SER A CA 1
ATOM 576 C C . SER A 1 74 ? 22.012 -3.630 -13.618 1.00 66.00 74 SER A C 1
ATOM 578 O O . SER A 1 74 ? 21.410 -2.556 -13.661 1.00 66.00 74 SER A O 1
ATOM 580 N N . GLN A 1 75 ? 21.945 -4.492 -14.642 1.00 71.62 75 GLN A N 1
ATOM 581 C CA . GLN A 1 75 ? 21.085 -4.235 -15.815 1.00 71.62 75 GLN A CA 1
ATOM 582 C C . GLN A 1 75 ? 19.626 -3.959 -15.415 1.00 71.62 75 GLN A C 1
ATOM 584 O O . GLN A 1 75 ? 18.925 -3.210 -16.087 1.00 71.62 75 GLN A O 1
ATOM 589 N N . PHE A 1 76 ? 19.202 -4.500 -14.272 1.00 70.31 76 PHE A N 1
ATOM 590 C CA . PHE A 1 76 ? 17.905 -4.240 -13.670 1.00 70.31 76 PHE A CA 1
ATOM 591 C C . PHE A 1 76 ? 17.697 -2.769 -13.275 1.00 70.31 76 PHE A C 1
ATOM 593 O O . PHE A 1 76 ? 16.617 -2.231 -13.507 1.00 70.31 76 PHE A O 1
ATOM 600 N N . GLU A 1 77 ? 18.708 -2.099 -12.720 1.00 73.38 77 GLU A N 1
ATOM 601 C CA . GLU A 1 77 ? 18.626 -0.682 -12.350 1.00 73.38 77 GLU A CA 1
ATOM 602 C C . GLU A 1 77 ? 18.454 0.204 -13.588 1.00 73.38 77 GLU A C 1
ATOM 604 O O . GLU A 1 77 ? 17.587 1.078 -13.616 1.00 73.38 77 GLU A O 1
ATOM 609 N N . ILE A 1 78 ? 19.223 -0.079 -14.643 1.00 73.88 78 ILE A N 1
ATOM 610 C CA . ILE A 1 78 ? 19.148 0.633 -15.926 1.00 73.88 78 ILE A CA 1
ATOM 611 C C . ILE A 1 78 ? 17.780 0.410 -16.580 1.00 73.88 78 ILE A C 1
ATOM 613 O O . ILE A 1 78 ? 17.158 1.362 -17.054 1.00 73.88 78 ILE A O 1
ATOM 617 N N . ASP A 1 79 ? 17.275 -0.823 -16.564 1.00 73.44 79 ASP A N 1
ATOM 618 C CA . ASP A 1 79 ? 15.953 -1.160 -17.092 1.00 73.44 79 ASP A CA 1
ATOM 619 C C . ASP A 1 79 ? 14.823 -0.504 -16.283 1.00 73.44 79 ASP A C 1
ATOM 621 O O . ASP A 1 79 ? 13.872 0.018 -16.869 1.00 73.44 79 ASP A O 1
ATOM 625 N N . MET A 1 80 ? 14.933 -0.460 -14.949 1.00 69.69 80 MET A N 1
ATOM 626 C CA . MET A 1 80 ? 13.994 0.252 -14.073 1.00 69.69 80 MET A CA 1
ATOM 627 C C . MET A 1 80 ? 14.027 1.760 -14.319 1.00 69.69 80 MET A C 1
ATOM 629 O O . MET A 1 80 ? 12.967 2.376 -14.416 1.00 69.69 80 MET A O 1
ATOM 633 N N . MET A 1 81 ? 15.209 2.364 -14.462 1.00 69.69 81 MET A N 1
ATOM 634 C CA . MET A 1 81 ? 15.341 3.782 -14.803 1.00 69.69 81 MET A CA 1
ATOM 635 C C . MET A 1 81 ? 14.716 4.075 -16.167 1.00 69.69 81 MET A C 1
ATOM 637 O O . MET A 1 81 ? 13.936 5.019 -16.299 1.00 69.69 81 MET A O 1
ATOM 641 N N . ASN A 1 82 ? 14.998 3.242 -17.169 1.00 73.31 82 ASN A N 1
ATOM 642 C CA . ASN A 1 82 ? 14.437 3.401 -18.505 1.00 73.31 82 ASN A CA 1
ATOM 643 C C . ASN A 1 82 ? 12.915 3.254 -18.520 1.00 73.31 82 ASN A C 1
ATOM 645 O O . ASN A 1 82 ? 12.226 3.993 -19.225 1.00 73.31 82 ASN A O 1
ATOM 649 N N . PHE A 1 83 ? 12.380 2.353 -17.702 1.00 73.38 83 PHE A N 1
ATOM 650 C CA . PHE A 1 83 ? 10.946 2.220 -17.505 1.00 73.38 83 PHE A CA 1
ATOM 651 C C . PHE A 1 83 ? 10.346 3.449 -16.799 1.00 73.38 83 PHE A C 1
ATOM 653 O O . PHE A 1 83 ? 9.404 4.052 -17.307 1.00 73.38 83 PHE A O 1
ATOM 660 N N . ILE A 1 84 ? 10.908 3.866 -15.661 1.00 71.50 84 ILE A N 1
ATOM 661 C CA . ILE A 1 84 ? 10.367 4.952 -14.825 1.00 71.50 84 ILE A CA 1
ATOM 662 C C . ILE A 1 84 ? 10.442 6.313 -15.535 1.00 71.50 84 ILE A C 1
ATOM 664 O O . ILE A 1 84 ? 9.492 7.098 -15.456 1.00 71.50 84 ILE A O 1
ATOM 668 N N . PHE A 1 85 ? 11.551 6.609 -16.219 1.00 70.06 85 PHE A N 1
ATOM 669 C CA . PHE A 1 85 ? 11.781 7.911 -16.853 1.00 70.06 85 PHE A CA 1
ATOM 670 C C . PHE A 1 85 ? 11.321 7.972 -18.310 1.00 70.06 85 PHE A C 1
ATOM 672 O O . PHE A 1 85 ? 10.797 9.007 -18.726 1.00 70.06 85 PHE A O 1
ATOM 679 N N . PHE A 1 86 ? 11.485 6.890 -19.077 1.00 74.88 86 PHE A N 1
ATOM 680 C CA . PHE A 1 86 ? 11.248 6.893 -20.524 1.00 74.88 86 PHE A CA 1
ATOM 681 C C . PHE A 1 86 ? 10.075 6.009 -20.974 1.00 74.88 86 PHE A C 1
ATOM 683 O O . PHE A 1 86 ? 9.808 5.963 -22.172 1.00 74.88 86 PHE A O 1
ATOM 690 N N . ASP A 1 87 ? 9.365 5.337 -20.054 1.00 67.31 87 ASP A N 1
ATOM 691 C CA . ASP A 1 87 ? 8.190 4.485 -20.339 1.00 67.31 87 ASP A CA 1
ATOM 692 C C . ASP A 1 87 ? 8.482 3.409 -21.411 1.00 67.31 87 ASP A C 1
ATOM 694 O O . ASP A 1 87 ? 7.611 3.016 -22.186 1.00 67.31 87 ASP A O 1
ATOM 698 N N . ARG A 1 88 ? 9.741 2.945 -21.505 1.00 71.44 88 ARG A N 1
ATOM 699 C CA . ARG A 1 88 ? 10.168 1.950 -22.503 1.00 71.44 88 ARG A CA 1
ATOM 700 C C . ARG A 1 88 ? 9.953 0.534 -21.979 1.00 71.44 88 ARG A C 1
ATOM 702 O O . ARG A 1 88 ? 10.580 0.118 -21.010 1.00 71.44 88 ARG A O 1
ATOM 709 N N . TRP A 1 89 ? 9.091 -0.220 -22.656 1.00 66.56 89 TRP A N 1
ATOM 710 C CA . TRP A 1 89 ? 8.758 -1.600 -22.305 1.00 66.56 89 TRP A CA 1
ATOM 711 C C . TRP A 1 89 ? 9.637 -2.595 -23.068 1.00 66.56 89 TRP A C 1
ATOM 713 O O . TRP A 1 89 ? 9.555 -2.690 -24.291 1.00 66.56 89 TRP A O 1
ATOM 723 N N . SER A 1 90 ? 10.437 -3.387 -22.350 1.00 74.56 90 SER A N 1
ATOM 724 C CA . SER A 1 90 ? 11.060 -4.598 -22.898 1.00 74.56 90 SER A CA 1
ATOM 725 C C . SER A 1 90 ? 10.296 -5.845 -22.431 1.00 74.56 90 SER A C 1
ATOM 727 O O . SER A 1 90 ? 9.704 -5.860 -21.348 1.00 74.56 90 SER A O 1
ATOM 729 N N . ARG A 1 91 ? 10.308 -6.921 -23.232 1.00 73.56 91 ARG A N 1
ATOM 730 C CA . ARG A 1 91 ? 9.625 -8.187 -22.896 1.00 73.56 91 ARG A CA 1
ATOM 731 C C . ARG A 1 91 ? 10.180 -8.816 -21.606 1.00 73.56 91 ARG A C 1
ATOM 733 O O . ARG A 1 91 ? 9.431 -9.404 -20.826 1.00 73.56 91 ARG A O 1
ATOM 740 N N . GLN A 1 92 ? 11.478 -8.651 -21.365 1.00 73.81 92 GLN A N 1
ATOM 741 C CA . GLN A 1 92 ? 12.150 -9.139 -20.163 1.00 73.81 92 GLN A CA 1
ATOM 742 C C . GLN A 1 92 ? 11.783 -8.292 -18.936 1.00 73.81 92 GLN A C 1
ATOM 744 O O . GLN A 1 92 ? 11.399 -8.843 -17.907 1.00 73.81 92 GLN A O 1
ATOM 749 N N . THR A 1 93 ? 11.765 -6.964 -19.078 1.00 72.19 93 THR A N 1
ATOM 750 C CA . THR A 1 93 ? 11.356 -6.030 -18.016 1.00 72.19 93 THR A CA 1
ATOM 751 C C . THR A 1 93 ? 9.895 -6.242 -17.610 1.00 72.19 93 THR A C 1
ATOM 753 O O . THR A 1 93 ? 9.592 -6.262 -16.421 1.00 72.19 93 THR A O 1
ATOM 756 N N . ALA A 1 94 ? 8.990 -6.485 -18.566 1.00 75.50 94 ALA A N 1
ATOM 757 C CA . ALA A 1 94 ? 7.578 -6.748 -18.281 1.00 75.50 94 ALA A CA 1
ATOM 758 C C . ALA A 1 94 ? 7.378 -8.000 -17.409 1.00 75.50 94 ALA A C 1
ATOM 760 O O . ALA A 1 94 ? 6.599 -7.979 -16.458 1.00 75.50 94 ALA A O 1
ATOM 761 N N . THR A 1 95 ? 8.115 -9.076 -17.698 1.00 77.75 95 THR A N 1
ATOM 762 C CA . THR A 1 95 ? 8.021 -10.332 -16.937 1.00 77.75 95 THR A CA 1
ATOM 763 C C . THR A 1 95 ? 8.527 -10.144 -15.504 1.00 77.75 95 THR A C 1
ATOM 765 O O . THR A 1 95 ? 7.850 -10.539 -14.553 1.00 77.75 95 THR A O 1
ATOM 768 N N . SER A 1 96 ? 9.670 -9.469 -15.337 1.00 75.12 96 SER A N 1
ATOM 769 C CA . SER A 1 96 ? 10.222 -9.136 -14.019 1.00 75.12 96 SER A CA 1
ATOM 770 C C . SER A 1 96 ? 9.290 -8.225 -13.216 1.00 75.12 96 SER A C 1
ATOM 772 O O . SER A 1 96 ? 9.078 -8.461 -12.030 1.00 75.12 96 SER A O 1
ATOM 774 N N . LEU A 1 97 ? 8.672 -7.228 -13.858 1.00 75.81 97 LEU A N 1
ATOM 775 C CA . LEU A 1 97 ? 7.710 -6.330 -13.216 1.00 75.81 97 LEU A CA 1
ATOM 776 C C . LEU A 1 97 ? 6.462 -7.066 -12.732 1.00 75.81 97 LEU A C 1
ATOM 778 O O . LEU A 1 97 ? 6.031 -6.832 -11.609 1.00 75.81 97 LEU A O 1
ATOM 782 N N . ILE A 1 98 ? 5.903 -7.979 -13.532 1.00 79.94 98 ILE A N 1
ATOM 783 C CA . ILE A 1 98 ? 4.741 -8.782 -13.120 1.00 79.94 98 ILE A CA 1
ATOM 784 C C . ILE A 1 98 ? 5.079 -9.612 -11.879 1.00 79.94 98 ILE A C 1
ATOM 786 O O . ILE A 1 98 ? 4.298 -9.643 -10.927 1.00 79.94 98 ILE A O 1
ATOM 790 N N . LEU A 1 99 ? 6.255 -10.246 -11.859 1.00 80.38 99 LEU A N 1
ATOM 791 C CA . LEU A 1 99 ? 6.699 -11.048 -10.722 1.00 80.38 99 LEU A CA 1
ATOM 792 C C . LEU A 1 99 ? 6.923 -10.182 -9.475 1.00 80.38 99 LEU A C 1
ATOM 794 O O . LEU A 1 99 ? 6.452 -10.535 -8.396 1.00 80.38 99 LEU A O 1
ATOM 798 N N . ILE A 1 100 ? 7.558 -9.016 -9.618 1.00 81.19 100 ILE A N 1
ATOM 799 C CA . ILE A 1 100 ? 7.740 -8.054 -8.522 1.00 81.19 100 ILE A CA 1
ATOM 800 C C . ILE A 1 100 ? 6.386 -7.545 -8.016 1.00 81.19 100 ILE A C 1
ATOM 802 O O . ILE A 1 100 ? 6.162 -7.508 -6.807 1.00 81.19 100 ILE A O 1
ATOM 806 N N . CYS A 1 101 ? 5.446 -7.202 -8.899 1.00 79.81 101 CYS A N 1
ATOM 807 C CA . CYS A 1 101 ? 4.088 -6.803 -8.525 1.00 79.81 101 CYS A CA 1
ATOM 808 C C . CYS A 1 101 ? 3.360 -7.910 -7.754 1.00 79.81 101 CYS A C 1
ATOM 810 O O . CYS A 1 101 ? 2.697 -7.639 -6.755 1.00 79.81 101 CYS A O 1
ATOM 812 N N . PHE A 1 102 ? 3.512 -9.163 -8.181 1.00 81.19 102 PHE A N 1
ATOM 813 C CA . PHE A 1 102 ? 2.926 -10.309 -7.496 1.00 81.19 102 PHE A CA 1
ATOM 814 C C . PHE A 1 102 ? 3.530 -10.502 -6.099 1.00 81.19 102 PHE A C 1
ATOM 816 O O . PHE A 1 102 ? 2.801 -10.583 -5.114 1.00 81.19 102 PHE A O 1
ATOM 823 N N . VAL A 1 103 ? 4.860 -10.503 -5.979 1.00 84.81 103 VAL A N 1
ATOM 824 C CA . VAL A 1 103 ? 5.548 -10.646 -4.685 1.00 84.81 103 VAL A CA 1
ATOM 825 C C . VAL A 1 103 ? 5.202 -9.488 -3.746 1.00 84.81 103 VAL A C 1
ATOM 827 O O . VAL A 1 103 ? 4.858 -9.714 -2.585 1.00 84.81 103 VAL A O 1
ATOM 830 N N . THR A 1 104 ? 5.225 -8.250 -4.243 1.00 82.06 104 THR A N 1
ATOM 831 C CA . THR A 1 104 ? 4.886 -7.057 -3.450 1.00 82.06 104 THR A CA 1
ATOM 832 C C . THR A 1 104 ? 3.425 -7.041 -3.009 1.00 82.06 104 THR A C 1
ATOM 834 O O . THR A 1 104 ? 3.143 -6.556 -1.916 1.00 82.06 104 THR A O 1
ATOM 837 N N . PHE A 1 105 ? 2.498 -7.611 -3.786 1.00 82.00 105 PHE A N 1
ATOM 838 C CA . PHE A 1 105 ? 1.107 -7.798 -3.368 1.00 82.00 105 PHE A CA 1
ATOM 839 C C . PHE A 1 105 ? 0.983 -8.705 -2.134 1.00 82.00 105 PHE A C 1
ATOM 841 O O . PHE A 1 105 ? 0.303 -8.354 -1.170 1.00 82.00 105 PHE A O 1
ATOM 848 N N . PHE A 1 106 ? 1.653 -9.860 -2.127 1.00 81.06 106 PHE A N 1
ATOM 849 C CA . PHE A 1 106 ? 1.601 -10.769 -0.975 1.00 81.06 106 PHE A CA 1
ATOM 850 C C . PHE A 1 106 ? 2.383 -10.233 0.224 1.00 81.06 106 PHE A C 1
ATOM 852 O O . PHE A 1 106 ? 1.926 -10.361 1.361 1.00 81.06 106 PHE A O 1
ATOM 859 N N . ALA A 1 107 ? 3.524 -9.586 -0.018 1.00 84.50 107 ALA A N 1
ATOM 860 C CA . ALA A 1 107 ? 4.288 -8.924 1.032 1.00 84.50 107 ALA A CA 1
ATOM 861 C C . ALA A 1 107 ? 3.471 -7.802 1.693 1.00 84.50 107 ALA A C 1
ATOM 863 O O . ALA A 1 107 ? 3.422 -7.718 2.921 1.00 84.50 107 ALA A O 1
ATOM 864 N N . SER A 1 108 ? 2.768 -6.984 0.899 1.00 82.69 108 SER A N 1
ATOM 865 C CA . SER A 1 108 ? 1.895 -5.935 1.429 1.00 82.69 108 SER A CA 1
ATOM 866 C C . SER A 1 108 ? 0.704 -6.523 2.177 1.00 82.69 108 SER A C 1
ATOM 868 O O . SER A 1 108 ? 0.392 -6.048 3.263 1.00 82.69 108 SER A O 1
ATOM 870 N N . PHE A 1 109 ? 0.091 -7.600 1.677 1.00 80.12 109 PHE A N 1
ATOM 871 C CA . PHE A 1 109 ? -0.965 -8.311 2.399 1.00 80.12 109 PHE A CA 1
ATOM 872 C C . PHE A 1 109 ? -0.491 -8.771 3.787 1.00 80.12 109 PHE A C 1
ATOM 874 O O . PHE A 1 109 ? -1.134 -8.464 4.790 1.00 80.12 109 PHE A O 1
ATOM 881 N N . GLY A 1 110 ? 0.668 -9.435 3.861 1.00 82.44 110 GLY A N 1
ATOM 882 C CA . GLY A 1 110 ? 1.243 -9.895 5.128 1.00 82.44 110 GLY A CA 1
ATOM 883 C C . GLY A 1 110 ? 1.569 -8.751 6.093 1.00 82.44 110 GLY A C 1
ATOM 884 O O . GLY A 1 110 ? 1.236 -8.821 7.277 1.00 82.44 110 GLY A O 1
ATOM 885 N N . ALA A 1 111 ? 2.163 -7.664 5.591 1.00 84.62 111 ALA A N 1
ATOM 886 C CA . ALA A 1 111 ? 2.458 -6.481 6.397 1.00 84.62 111 ALA A CA 1
ATOM 887 C C . ALA A 1 111 ? 1.182 -5.797 6.920 1.00 84.62 111 ALA A C 1
ATOM 889 O O . ALA A 1 111 ? 1.146 -5.360 8.072 1.00 84.62 111 ALA A O 1
ATOM 890 N N . LYS A 1 112 ? 0.116 -5.747 6.111 1.00 84.12 112 LYS A N 1
ATOM 891 C CA . LYS A 1 112 ? -1.181 -5.168 6.491 1.00 84.12 112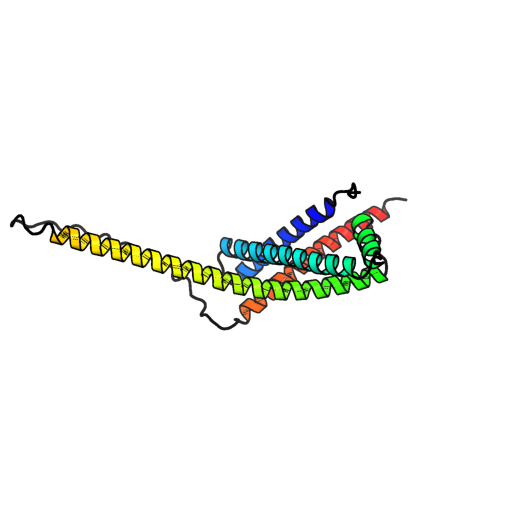 LYS A CA 1
ATOM 892 C C . LYS A 1 112 ? -1.895 -5.992 7.557 1.00 84.12 112 LYS A C 1
ATOM 894 O O . LYS A 1 112 ? -2.433 -5.411 8.497 1.00 84.12 112 LYS A O 1
ATOM 899 N N . GLU A 1 113 ? -1.851 -7.318 7.456 1.00 82.25 113 GLU A N 1
ATOM 900 C CA . GLU A 1 113 ? -2.364 -8.226 8.490 1.00 82.25 113 GLU A CA 1
ATOM 901 C C . GLU A 1 113 ? -1.667 -7.987 9.837 1.00 82.25 113 GLU A C 1
ATOM 903 O O . GLU A 1 113 ? -2.323 -7.757 10.856 1.00 82.25 113 GLU A O 1
ATOM 908 N N . LEU A 1 114 ? -0.330 -7.956 9.845 1.00 84.81 114 LEU A N 1
ATOM 909 C CA . LEU A 1 114 ? 0.447 -7.676 11.057 1.00 84.81 114 LEU A CA 1
ATOM 910 C C . LEU A 1 114 ? 0.179 -6.266 11.602 1.00 84.81 114 LEU A C 1
ATOM 912 O O . LEU A 1 114 ? 0.020 -6.089 12.811 1.00 84.81 114 LEU A O 1
ATOM 916 N N . GLY A 1 115 ? 0.086 -5.272 10.716 1.00 81.94 115 GLY A N 1
ATOM 917 C CA . GLY A 1 115 ? -0.208 -3.888 11.073 1.00 81.94 115 GLY A CA 1
ATOM 918 C C . GLY A 1 115 ? -1.574 -3.729 11.740 1.00 81.94 115 GLY A C 1
ATOM 919 O O . GLY A 1 115 ? -1.675 -3.083 12.782 1.00 81.94 115 GLY A O 1
ATOM 920 N N . LEU A 1 116 ? -2.617 -4.363 11.197 1.00 79.56 116 LEU A N 1
ATOM 921 C CA . LEU A 1 116 ? -3.968 -4.310 11.761 1.00 79.56 116 LEU A CA 1
ATOM 922 C C . LEU A 1 116 ? -4.030 -4.972 13.145 1.00 79.56 116 LEU A C 1
ATOM 924 O O . LEU A 1 116 ? -4.616 -4.405 14.068 1.00 79.56 116 LEU A O 1
ATOM 928 N N . ILE A 1 117 ? -3.385 -6.132 13.311 1.00 81.50 117 ILE A N 1
ATOM 929 C CA . ILE A 1 117 ? -3.302 -6.831 14.603 1.00 81.50 117 ILE A CA 1
ATOM 930 C C . ILE A 1 117 ? -2.581 -5.959 15.639 1.00 81.50 117 ILE A C 1
ATOM 932 O O . ILE A 1 117 ? -3.086 -5.770 16.749 1.00 81.50 117 ILE A O 1
ATOM 936 N N . SER A 1 118 ? -1.434 -5.385 15.267 1.00 75.75 118 SER A N 1
ATOM 937 C CA . SER A 1 118 ? -0.646 -4.511 16.141 1.00 75.75 118 SER A CA 1
ATOM 938 C C . SER A 1 118 ? -1.444 -3.279 16.583 1.00 75.75 118 SER A C 1
ATOM 940 O O . SER A 1 118 ? -1.495 -2.945 17.768 1.00 75.75 118 SER A O 1
ATOM 942 N N . LEU A 1 119 ? -2.164 -2.647 15.652 1.00 77.06 119 LEU A N 1
ATOM 943 C CA . LEU A 1 119 ? -2.936 -1.436 15.924 1.00 77.06 119 LEU A CA 1
ATOM 944 C C . LEU A 1 119 ? -4.168 -1.709 16.802 1.00 77.06 119 LEU A C 1
ATOM 946 O O . LEU A 1 119 ? -4.502 -0.901 17.669 1.00 77.06 119 LEU A O 1
ATOM 950 N N . GLN A 1 120 ? -4.823 -2.863 16.640 1.00 78.69 120 GLN A N 1
ATOM 951 C CA . GLN A 1 120 ? -5.901 -3.288 17.539 1.00 78.69 120 GLN A CA 1
ATOM 952 C C . GLN A 1 120 ? -5.395 -3.568 18.957 1.00 78.69 120 GLN A C 1
ATOM 954 O O . GLN A 1 120 ? -6.070 -3.217 19.928 1.00 78.69 120 GLN A O 1
ATOM 959 N N . TRP A 1 121 ? -4.217 -4.184 19.085 1.00 79.56 121 TRP A N 1
ATOM 960 C CA . TRP A 1 121 ? -3.592 -4.422 20.384 1.00 79.56 121 TRP A CA 1
ATOM 961 C C . TRP A 1 121 ? -3.247 -3.101 21.081 1.00 79.56 121 TRP A C 1
ATOM 963 O O . TRP A 1 121 ? -3.594 -2.908 22.249 1.00 79.56 121 TRP A O 1
ATOM 973 N N . LEU A 1 122 ? -2.670 -2.154 20.337 1.00 77.12 122 LEU A N 1
ATOM 974 C CA . LEU A 1 122 ? -2.309 -0.835 20.849 1.00 77.12 122 LEU A CA 1
ATOM 975 C C . LEU A 1 122 ? -3.535 -0.017 21.280 1.00 77.12 122 LEU A C 1
ATOM 977 O O . LEU A 1 122 ? -3.537 0.553 22.371 1.00 77.12 122 LEU A O 1
ATOM 981 N N . LEU A 1 123 ? -4.604 0.004 20.475 1.00 76.19 123 LEU A N 1
ATOM 982 C CA . LEU A 1 123 ? -5.817 0.752 20.819 1.00 76.19 123 LEU A CA 1
ATOM 983 C C . LEU A 1 123 ? -6.499 0.180 22.073 1.00 76.19 123 LEU A C 1
ATOM 985 O O . LEU A 1 123 ? -6.932 0.935 22.940 1.00 76.19 123 LEU A O 1
ATOM 989 N N . LYS A 1 124 ? -6.546 -1.152 22.217 1.00 72.81 124 LYS A N 1
ATOM 990 C CA . LYS A 1 124 ? -7.089 -1.796 23.426 1.00 72.81 124 LYS A CA 1
ATOM 991 C C . LYS A 1 124 ? -6.244 -1.509 24.665 1.00 72.81 124 LYS A C 1
ATOM 993 O O . LYS A 1 124 ? -6.804 -1.301 25.740 1.00 72.81 124 LYS A O 1
ATOM 998 N N . ALA A 1 125 ? -4.917 -1.478 24.529 1.00 75.44 125 ALA A N 1
ATOM 999 C CA . ALA A 1 125 ? -4.030 -1.089 25.620 1.00 75.44 125 ALA A CA 1
ATOM 1000 C C . ALA A 1 125 ? -4.270 0.369 26.053 1.00 75.44 125 ALA A C 1
ATOM 1002 O O . ALA A 1 125 ? -4.279 0.645 27.251 1.00 75.44 125 ALA A O 1
ATOM 1003 N N . GLY A 1 126 ? -4.528 1.270 25.097 1.00 72.06 126 GLY A N 1
ATOM 1004 C CA . GLY A 1 126 ? -4.875 2.670 25.355 1.00 72.06 126 GLY A CA 1
ATOM 1005 C C . GLY A 1 126 ? -6.196 2.841 26.111 1.00 72.06 126 GLY A C 1
ATOM 1006 O O . GLY A 1 126 ? -6.208 3.465 27.169 1.00 72.06 126 GLY A O 1
ATOM 1007 N N . ILE A 1 127 ? -7.282 2.217 25.637 1.00 70.31 127 ILE A N 1
ATOM 1008 C CA . ILE A 1 127 ? -8.614 2.308 26.273 1.00 70.31 127 ILE A CA 1
ATOM 1009 C C . ILE A 1 127 ? -8.577 1.768 27.711 1.00 70.31 127 ILE A C 1
ATOM 1011 O O . ILE A 1 127 ? -9.065 2.412 28.635 1.00 70.31 127 ILE A O 1
ATOM 1015 N N . LYS A 1 128 ? -7.896 0.636 27.934 1.00 70.25 128 LYS A N 1
ATOM 1016 C CA . LYS A 1 128 ? -7.741 0.043 29.274 1.00 70.25 128 LYS A CA 1
ATOM 1017 C C . LYS A 1 128 ? -6.962 0.943 30.243 1.00 70.25 128 LYS A C 1
ATOM 1019 O O . LYS A 1 128 ? -7.084 0.793 31.458 1.00 70.25 128 LYS A O 1
ATOM 1024 N N . GLN A 1 129 ? -6.119 1.845 29.736 1.00 68.06 129 GLN A N 1
ATOM 1025 C CA . GLN A 1 129 ? -5.444 2.837 30.571 1.00 68.06 129 GLN A CA 1
ATOM 1026 C C . GLN A 1 129 ? -6.318 4.051 30.883 1.00 68.06 129 GLN A C 1
ATOM 1028 O O . GLN A 1 129 ? -6.162 4.620 31.963 1.00 68.06 129 GLN A O 1
ATOM 1033 N N . GLU A 1 130 ? -7.207 4.453 29.976 1.00 70.62 130 GLU A N 1
ATOM 1034 C CA . GLU A 1 130 ? -8.148 5.549 30.225 1.00 70.62 130 GLU A CA 1
ATOM 1035 C C . GLU A 1 130 ? -9.198 5.159 31.265 1.00 70.62 130 GLU A C 1
ATOM 1037 O O . GLU A 1 130 ? -9.352 5.891 32.239 1.00 70.62 130 GLU A O 1
ATOM 1042 N N . GLU A 1 131 ? -9.793 3.967 31.156 1.00 71.19 131 GLU A N 1
ATOM 1043 C CA . GLU A 1 131 ? -10.741 3.442 32.156 1.00 71.19 131 GLU A CA 1
ATOM 1044 C C . GLU A 1 131 ? -10.116 3.429 33.562 1.00 71.19 131 GLU A C 1
ATOM 1046 O O . GLU A 1 131 ? -10.667 3.988 34.506 1.00 71.19 131 GLU A O 1
ATOM 1051 N N . LYS A 1 132 ? -8.880 2.926 33.688 1.00 69.50 132 LYS A N 1
ATOM 1052 C CA . LYS A 1 132 ? -8.141 2.924 34.964 1.00 69.50 132 LYS A CA 1
ATOM 1053 C C . LYS A 1 132 ? -7.795 4.319 35.493 1.00 69.50 132 LYS A C 1
ATOM 1055 O O . LYS A 1 132 ? -7.562 4.479 36.691 1.00 69.50 132 LYS A O 1
ATOM 1060 N N . LYS A 1 133 ? -7.655 5.321 34.620 1.00 74.06 133 LYS A N 1
ATOM 1061 C CA . LYS A 1 133 ? -7.395 6.713 35.026 1.00 74.06 133 LYS A CA 1
ATOM 1062 C C . LYS A 1 133 ? -8.676 7.415 35.467 1.00 74.06 133 LYS A C 1
ATOM 1064 O O . LYS A 1 133 ? -8.592 8.274 36.344 1.00 74.06 133 LYS A O 1
ATOM 1069 N N . GLU A 1 134 ? -9.814 7.080 34.868 1.00 72.69 134 GLU A N 1
ATOM 1070 C CA . GLU A 1 134 ? -11.125 7.586 35.277 1.00 72.69 134 GLU A CA 1
ATOM 1071 C C . GLU A 1 134 ? -11.568 6.975 36.608 1.00 72.69 134 GLU A C 1
ATOM 1073 O O . GLU A 1 134 ? -11.894 7.740 37.511 1.00 72.69 134 GLU A O 1
ATOM 1078 N N . GLU A 1 135 ? -11.433 5.657 36.794 1.00 71.19 135 GLU A N 1
ATOM 1079 C CA . GLU A 1 135 ? -11.717 4.983 38.075 1.00 71.19 135 GLU A CA 1
ATOM 1080 C C . GLU A 1 135 ? -10.906 5.602 39.226 1.00 71.19 135 GLU A C 1
ATOM 1082 O O . GLU A 1 135 ? -11.469 6.045 40.222 1.00 71.19 135 GLU A O 1
ATOM 1087 N N . LYS A 1 136 ? -9.591 5.796 39.043 1.00 72.69 136 LYS A N 1
ATOM 1088 C CA . LYS A 1 136 ? -8.739 6.464 40.048 1.00 72.69 136 LYS A CA 1
ATOM 1089 C C . LYS A 1 136 ? -9.095 7.932 40.308 1.00 72.69 136 LYS A C 1
ATOM 1091 O O . LYS A 1 136 ? -8.713 8.481 41.343 1.00 72.69 136 LYS A O 1
ATOM 1096 N N . LYS A 1 137 ? -9.728 8.620 39.352 1.00 75.81 137 LYS A N 1
ATOM 1097 C CA . LYS A 1 137 ? -10.203 10.003 39.532 1.00 75.81 137 LYS A CA 1
ATOM 1098 C C . LYS A 1 137 ? -11.545 10.047 40.258 1.00 75.81 137 LYS A C 1
ATOM 1100 O O . LYS A 1 137 ? -11.773 11.017 40.979 1.00 75.81 137 LYS A O 1
ATOM 1105 N N . GLU A 1 138 ? -12.411 9.060 40.042 1.00 74.31 138 GLU A N 1
ATOM 1106 C CA . GLU A 1 138 ? -13.678 8.908 40.764 1.00 74.31 138 GLU A CA 1
ATOM 1107 C C . GLU A 1 138 ? -13.421 8.504 42.224 1.00 74.31 138 GLU A C 1
ATOM 1109 O O . GLU A 1 138 ? -13.890 9.215 43.108 1.00 74.31 138 GLU A O 1
ATOM 1114 N N . GLU A 1 139 ? -12.548 7.523 42.489 1.00 73.50 139 GLU A N 1
ATOM 1115 C CA . GLU A 1 139 ? -12.150 7.126 43.857 1.00 73.50 139 GLU A CA 1
ATOM 1116 C C . GLU A 1 139 ? -11.593 8.312 44.665 1.00 73.50 139 GLU A C 1
ATOM 1118 O O . GLU A 1 139 ? -12.045 8.595 45.770 1.00 73.50 139 GLU A O 1
ATOM 1123 N N . LYS A 1 140 ? -10.684 9.108 44.079 1.00 74.56 140 LYS A N 1
ATOM 1124 C CA . LYS A 1 140 ? -10.152 10.321 44.735 1.00 74.56 140 LYS A CA 1
ATOM 1125 C C . LYS A 1 140 ? -11.192 11.418 44.967 1.00 74.56 140 LYS A C 1
ATOM 1127 O O . LYS A 1 140 ? -10.965 12.304 45.790 1.00 74.56 140 LYS A O 1
ATOM 1132 N N . LYS A 1 141 ? -12.279 11.445 44.191 1.00 75.31 141 LYS A N 1
ATOM 1133 C CA . LYS A 1 141 ? -13.377 12.402 44.389 1.00 75.31 141 LYS A CA 1
ATOM 1134 C C . LYS A 1 141 ? -14.315 11.954 45.505 1.00 75.31 141 LYS A C 1
ATOM 1136 O O . LYS A 1 141 ? -14.847 12.826 46.186 1.00 75.31 141 LYS A O 1
ATOM 1141 N N . GLU A 1 142 ? -14.521 10.652 45.666 1.00 69.69 142 GLU A N 1
ATOM 1142 C CA . GLU A 1 142 ? -15.325 10.082 46.751 1.00 69.69 142 GLU A CA 1
ATOM 1143 C C . GLU A 1 142 ? -14.591 10.193 48.094 1.00 69.69 142 GLU A C 1
ATOM 1145 O O . GLU A 1 142 ? -15.145 10.758 49.030 1.00 69.69 142 GLU A O 1
ATOM 1150 N N . GLU A 1 143 ? -13.301 9.851 48.147 1.00 67.50 143 GLU A N 1
ATOM 1151 C CA . GLU A 1 143 ? -12.470 9.968 49.360 1.00 67.50 143 GLU A CA 1
ATOM 1152 C C . GLU A 1 143 ? -12.382 11.423 49.872 1.00 67.50 143 GLU A C 1
ATOM 1154 O O . GLU A 1 143 ? -12.423 11.703 51.071 1.00 67.50 143 GLU A O 1
ATOM 1159 N N . LYS A 1 144 ? -12.345 12.397 48.950 1.00 66.25 144 LYS A N 1
ATOM 1160 C CA . LYS A 1 144 ? -12.351 13.826 49.298 1.00 66.25 144 LYS A CA 1
ATOM 1161 C C . LYS A 1 144 ? -13.713 14.313 49.814 1.00 66.25 144 LYS A C 1
ATOM 1163 O O . LYS A 1 144 ? -13.744 15.244 50.611 1.00 66.25 144 LYS A O 1
ATOM 1168 N N . LYS A 1 145 ? -14.818 13.704 49.371 1.00 62.44 145 LYS A N 1
ATOM 1169 C CA . LYS A 1 145 ? -16.164 14.020 49.870 1.00 62.44 145 LYS A CA 1
ATOM 1170 C C . LYS A 1 145 ? -16.395 13.465 51.270 1.00 62.44 145 LYS A C 1
ATOM 1172 O O . LYS A 1 145 ? -16.928 14.192 52.095 1.00 62.44 145 LYS A O 1
ATOM 1177 N N . GLU A 1 146 ? -15.946 12.243 51.544 1.00 60.56 146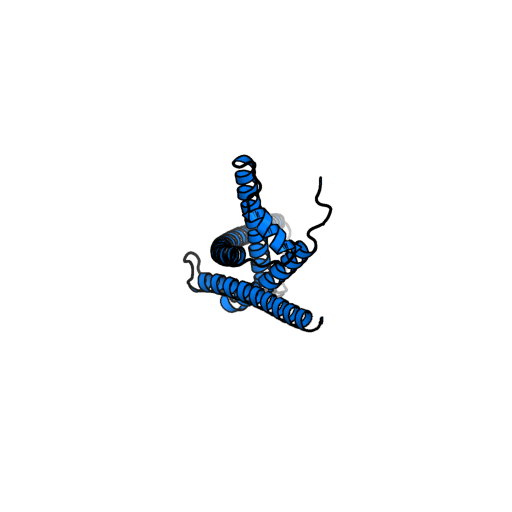 GLU A N 1
ATOM 1178 C CA . GLU A 1 146 ? -16.039 11.655 52.889 1.00 60.56 146 GLU A CA 1
ATOM 1179 C C . GLU A 1 146 ? -15.207 12.457 53.905 1.00 60.56 146 GLU A C 1
ATOM 1181 O O . GLU A 1 146 ? -15.678 12.739 55.001 1.00 60.56 146 GLU A O 1
ATOM 1186 N N . THR A 1 147 ? -14.029 12.951 53.502 1.00 57.56 147 THR A N 1
ATOM 1187 C CA . THR A 1 147 ? -13.186 13.804 54.364 1.00 57.56 147 THR A CA 1
ATOM 1188 C C . THR A 1 147 ? -13.801 15.192 54.626 1.00 57.56 147 THR A C 1
ATOM 1190 O O . THR A 1 147 ? -13.602 15.767 55.695 1.00 57.56 147 THR A O 1
ATOM 1193 N N . GLU A 1 148 ? -14.541 15.765 53.666 1.00 57.44 148 GLU A N 1
ATOM 1194 C CA . GLU A 1 148 ? -15.255 17.039 53.861 1.00 57.44 148 GLU A CA 1
ATOM 1195 C C . GLU A 1 148 ? -16.529 16.851 54.710 1.00 57.44 148 GLU A C 1
ATOM 1197 O O . GLU A 1 148 ? -16.790 17.673 55.590 1.00 57.44 148 GLU A O 1
ATOM 1202 N N . GLU A 1 149 ? -17.282 15.760 54.532 1.00 54.75 149 GLU A N 1
ATOM 1203 C CA . GLU A 1 149 ? -18.481 15.463 55.335 1.00 54.75 149 GLU A CA 1
ATOM 1204 C C . GLU A 1 149 ? -18.140 15.146 56.805 1.00 54.75 149 GLU A C 1
ATOM 1206 O O . GLU A 1 149 ? -18.788 15.695 57.695 1.00 54.75 149 GLU A O 1
ATOM 1211 N N . GLU A 1 150 ? -17.056 14.413 57.086 1.00 53.12 150 GLU A N 1
ATOM 1212 C CA . GLU A 1 150 ? -16.604 14.127 58.463 1.00 53.12 150 GLU A CA 1
ATOM 1213 C C . GLU A 1 150 ? -16.112 15.391 59.207 1.00 53.12 150 GLU A C 1
ATOM 1215 O O . GLU A 1 150 ? -16.165 15.470 60.433 1.00 53.12 150 GLU A O 1
ATOM 1220 N N . SER A 1 151 ? -15.703 16.438 58.479 1.00 51.47 151 SER A N 1
ATOM 1221 C CA . SER A 1 151 ? -15.287 17.726 59.064 1.00 51.47 151 SER A CA 1
ATOM 1222 C C . SER A 1 151 ? -16.434 18.713 59.336 1.00 51.47 151 SER A C 1
ATOM 1224 O O . SER A 1 151 ? -16.197 19.773 59.919 1.00 51.47 151 SER A O 1
ATOM 1226 N N . THR A 1 152 ? -17.673 18.382 58.945 1.00 51.66 152 THR A N 1
ATOM 1227 C CA . THR A 1 152 ? -18.838 19.285 59.054 1.00 51.66 152 THR A CA 1
ATOM 1228 C C . THR A 1 152 ? -19.940 18.775 60.000 1.00 51.66 152 THR A C 1
ATOM 1230 O O . THR A 1 152 ? -20.988 19.409 60.100 1.00 51.66 152 THR A O 1
ATOM 1233 N N . GLU A 1 153 ? -19.729 17.668 60.723 1.00 51.12 153 GLU A N 1
ATOM 1234 C CA . GLU A 1 153 ? -20.739 17.088 61.632 1.00 51.12 153 GLU A CA 1
ATOM 1235 C C . GLU A 1 153 ? -20.724 17.625 63.081 1.00 51.12 153 GLU A C 1
ATOM 1237 O O . GLU A 1 153 ? -21.584 17.235 63.867 1.00 51.12 153 GLU A O 1
ATOM 1242 N N . ASP A 1 154 ? -19.843 18.565 63.455 1.00 51.72 154 ASP A N 1
ATOM 1243 C CA . ASP A 1 154 ? -19.766 19.052 64.853 1.00 51.72 154 ASP A CA 1
ATOM 1244 C C . ASP A 1 154 ? -20.552 20.348 65.152 1.00 51.72 154 ASP A C 1
ATOM 1246 O O . ASP A 1 154 ? -20.446 20.911 66.239 1.00 51.72 154 ASP A O 1
ATOM 1250 N N . LEU A 1 155 ? -21.384 20.855 64.233 1.00 56.88 155 LEU A N 1
ATOM 1251 C CA . LEU A 1 155 ? -22.266 21.987 64.546 1.00 56.88 155 LEU A CA 1
ATOM 1252 C C . LEU A 1 155 ? -23.673 21.837 63.946 1.00 56.88 155 LEU A C 1
ATOM 1254 O O . LEU A 1 155 ? -23.875 21.905 62.738 1.00 56.88 155 LEU A O 1
ATOM 1258 N N . THR A 1 156 ? -24.643 21.810 64.867 1.00 44.97 156 THR A N 1
ATOM 1259 C CA . THR A 1 156 ? -26.076 22.169 64.774 1.00 44.97 156 THR A CA 1
ATOM 1260 C C . THR A 1 156 ? -27.131 21.094 64.461 1.00 44.97 156 THR A C 1
ATOM 1262 O O . THR A 1 156 ? -27.494 20.817 63.322 1.00 44.97 156 THR A O 1
ATOM 1265 N N . GLU A 1 157 ? -27.777 20.632 65.542 1.00 50.72 157 GLU A N 1
ATOM 1266 C CA . GLU A 1 157 ? -29.197 20.261 65.573 1.00 50.72 157 GLU A CA 1
ATOM 1267 C C . GLU A 1 157 ? -30.089 21.436 65.108 1.00 50.72 157 GLU A C 1
ATOM 1269 O O . GLU A 1 157 ? -30.099 22.486 65.747 1.00 50.72 157 GLU A O 1
ATOM 1274 N N . GLN A 1 158 ? -30.880 21.246 64.042 1.00 44.97 158 GLN A N 1
ATOM 1275 C CA . GLN A 1 158 ? -32.347 21.451 63.981 1.00 44.97 158 GLN A CA 1
ATOM 1276 C C . GLN A 1 158 ? -32.880 21.718 62.553 1.00 44.97 158 GLN A C 1
ATOM 1278 O O . GLN A 1 158 ? -32.520 22.697 61.907 1.00 44.97 158 GLN A O 1
ATOM 1283 N N . LYS A 1 159 ? -33.942 20.957 62.218 1.00 36.62 159 LYS A N 1
ATOM 1284 C CA . LYS A 1 159 ? -35.165 21.325 61.450 1.00 36.62 159 LYS A CA 1
ATOM 1285 C C . LYS A 1 159 ? -35.324 20.749 60.015 1.00 36.62 159 LYS A C 1
ATOM 1287 O O . LYS A 1 159 ? -34.357 20.703 59.265 1.00 36.62 159 LYS A O 1
ATOM 1292 N N . PRO A 1 160 ? -36.544 20.296 59.614 1.00 58.47 160 PRO A N 1
ATOM 1293 C CA . PRO A 1 160 ? -36.744 19.482 58.409 1.00 58.47 160 PRO A CA 1
ATOM 1294 C C . PRO A 1 160 ? -37.249 20.268 57.178 1.00 58.47 160 PRO A C 1
ATOM 1296 O O . PRO A 1 160 ? -37.692 21.411 57.287 1.00 58.47 160 PRO A O 1
ATOM 1299 N N . SER A 1 161 ? -37.313 19.554 56.041 1.00 45.53 161 SER A N 1
ATOM 1300 C CA . SER A 1 161 ? -37.775 19.947 54.687 1.00 45.53 161 SER A CA 1
ATOM 1301 C C . SER A 1 161 ? -36.651 20.522 53.809 1.00 45.53 161 SER A C 1
ATOM 1303 O O . SER A 1 161 ? -35.856 21.315 54.278 1.00 45.53 161 SER A O 1
ATOM 1305 N N . LEU A 1 162 ? -36.442 20.135 52.550 1.00 46.34 162 LEU A N 1
ATOM 1306 C CA . LEU A 1 162 ? -37.366 19.816 51.467 1.00 46.34 162 LEU A CA 1
ATOM 1307 C C . LEU A 1 162 ? -36.620 18.899 50.469 1.00 46.34 162 LEU A C 1
ATOM 1309 O O . LEU A 1 162 ? -35.458 19.142 50.151 1.00 46.34 162 LEU A O 1
ATOM 1313 N N . ARG A 1 163 ? -37.277 17.849 49.962 1.00 51.22 163 ARG A N 1
ATOM 1314 C CA . ARG A 1 163 ? -36.723 16.949 48.935 1.00 51.22 163 ARG A CA 1
ATOM 1315 C C . ARG A 1 163 ? -36.447 17.713 47.635 1.00 51.22 163 ARG A C 1
ATOM 1317 O O . ARG A 1 163 ? -37.384 18.240 47.040 1.00 51.22 163 ARG A O 1
ATOM 1324 N N . THR A 1 164 ? -35.218 17.662 47.131 1.00 47.91 164 THR A N 1
ATOM 1325 C CA . THR A 1 164 ? -34.900 17.944 45.722 1.00 47.91 164 THR A CA 1
ATOM 1326 C C . THR A 1 164 ? -34.633 16.639 44.967 1.00 47.91 164 THR A C 1
ATOM 1328 O O . THR A 1 164 ? -34.101 15.681 45.535 1.00 47.91 164 THR A O 1
ATOM 1331 N N . PRO A 1 165 ? -35.046 16.540 43.692 1.00 46.75 165 PRO A N 1
ATOM 1332 C CA . PRO A 1 165 ? -34.906 15.314 42.927 1.00 46.75 165 PRO A CA 1
ATOM 1333 C C . PRO A 1 165 ? -33.451 15.119 42.499 1.00 46.75 165 PRO A C 1
ATOM 1335 O O . PRO A 1 165 ? -32.859 15.958 41.822 1.00 46.75 165 PRO A O 1
ATOM 1338 N N . VAL A 1 166 ? -32.901 13.963 42.860 1.00 51.69 166 VAL A N 1
ATOM 1339 C CA . VAL A 1 166 ? -31.656 13.423 42.313 1.00 51.69 166 VAL A CA 1
ATOM 1340 C C . VAL A 1 166 ? -31.793 13.362 40.790 1.00 51.69 166 VAL A C 1
ATOM 1342 O O . VAL A 1 166 ? -32.542 12.538 40.257 1.00 51.69 166 VAL A O 1
ATOM 1345 N N . ILE A 1 167 ? -31.079 14.243 40.083 1.00 54.03 167 ILE A N 1
ATOM 1346 C CA . ILE A 1 167 ? -30.892 14.147 38.635 1.00 54.03 167 ILE A CA 1
ATOM 1347 C C . ILE A 1 167 ? -30.097 12.868 38.392 1.00 54.03 167 ILE A C 1
ATOM 1349 O O . ILE A 1 167 ? -28.877 12.811 38.528 1.00 54.03 167 ILE A O 1
ATOM 1353 N N . ARG A 1 168 ? -30.832 11.805 38.070 1.00 49.38 168 ARG A N 1
ATOM 1354 C CA . ARG A 1 168 ? -30.292 10.523 37.642 1.00 49.38 168 ARG A CA 1
ATOM 1355 C C . ARG A 1 168 ? -29.684 10.749 36.260 1.00 49.38 168 ARG A C 1
ATOM 1357 O O . ARG A 1 168 ? -30.386 10.707 35.253 1.00 49.38 168 ARG A O 1
ATOM 1364 N N . VAL A 1 169 ? -28.390 11.065 36.228 1.00 55.88 169 VAL A N 1
ATOM 1365 C CA . VAL A 1 169 ? -27.601 11.138 34.997 1.00 55.88 169 VAL A CA 1
ATOM 1366 C C . VAL A 1 169 ? -27.755 9.791 34.303 1.00 55.88 169 VAL A C 1
ATOM 1368 O O . VAL A 1 169 ? -27.264 8.767 34.775 1.00 55.88 169 VAL A O 1
ATOM 1371 N N . LEU A 1 170 ? -28.509 9.783 33.204 1.00 48.91 170 LEU A N 1
ATOM 1372 C CA . LEU A 1 170 ? -28.606 8.651 32.298 1.00 48.91 170 LEU A CA 1
ATOM 1373 C C . LEU A 1 170 ? -27.213 8.439 31.704 1.00 48.91 170 LEU A C 1
ATOM 1375 O O . LEU A 1 170 ? -26.860 9.014 30.675 1.00 48.91 170 LEU A O 1
ATOM 1379 N N . ARG A 1 171 ? -26.422 7.611 32.397 1.00 42.41 171 ARG A N 1
ATOM 1380 C CA . ARG A 1 171 ? -25.204 6.972 31.908 1.00 42.41 171 ARG A CA 1
ATOM 1381 C C . ARG A 1 171 ? -25.631 6.155 30.696 1.00 42.41 171 ARG A C 1
ATOM 1383 O O . ARG A 1 171 ? -26.080 5.017 30.809 1.00 42.41 171 ARG A O 1
ATOM 1390 N N . ARG A 1 172 ? -25.608 6.808 29.534 1.00 40.44 172 ARG A N 1
ATOM 1391 C CA . ARG A 1 172 ? -25.896 6.226 28.230 1.00 40.44 172 ARG A CA 1
ATOM 1392 C C . ARG A 1 172 ? -24.797 5.205 27.988 1.00 40.44 172 ARG A C 1
ATOM 1394 O O . ARG A 1 172 ? -23.731 5.533 27.482 1.00 40.44 172 ARG A O 1
ATOM 1401 N N . SER A 1 173 ? -25.044 3.980 28.443 1.00 43.94 173 SER A N 1
ATOM 1402 C CA . SER A 1 173 ? -24.215 2.825 28.163 1.00 43.94 173 SER A CA 1
ATOM 1403 C C . SER A 1 173 ? -24.253 2.613 26.657 1.00 43.94 173 SER A C 1
ATOM 1405 O O . SER A 1 173 ? -25.141 1.942 26.122 1.00 43.94 173 SER A O 1
ATOM 1407 N N . SER A 1 174 ? -23.301 3.222 25.962 1.00 45.09 174 SER A N 1
ATOM 1408 C CA . SER A 1 174 ? -22.871 2.780 24.652 1.00 45.09 174 SER A CA 1
ATOM 1409 C C . SER A 1 174 ? -22.327 1.370 24.840 1.00 45.09 174 SER A C 1
ATOM 1411 O O . SER A 1 174 ? -21.135 1.163 25.044 1.00 45.09 174 SER A O 1
ATOM 1413 N N . ARG A 1 175 ? -23.234 0.387 24.809 1.00 43.72 175 ARG A N 1
ATOM 1414 C CA . ARG A 1 175 ? -22.925 -0.998 24.472 1.00 43.72 175 ARG A CA 1
ATOM 1415 C C . ARG A 1 175 ? -22.402 -0.982 23.036 1.00 43.72 175 ARG A C 1
ATOM 1417 O O . ARG A 1 175 ? -23.124 -1.320 22.103 1.00 43.72 175 ARG A O 1
ATOM 1424 N N . LEU A 1 176 ? -21.161 -0.536 22.849 1.00 49.53 176 LEU A N 1
ATOM 1425 C CA . LEU A 1 176 ? -20.388 -0.948 21.694 1.00 49.53 176 LEU A CA 1
ATOM 1426 C C . LEU A 1 176 ? -20.184 -2.442 21.893 1.00 49.53 176 LEU A C 1
ATOM 1428 O O . LEU A 1 176 ? -19.502 -2.861 22.827 1.00 49.53 176 LEU A O 1
ATOM 1432 N N . GLY A 1 177 ? -20.868 -3.229 21.065 1.00 42.00 177 GLY A N 1
ATOM 1433 C CA . GLY A 1 177 ? -20.700 -4.668 21.026 1.00 42.00 177 GLY A CA 1
ATOM 1434 C C . GLY A 1 177 ? -19.215 -4.981 20.959 1.00 42.00 177 GLY A C 1
ATOM 1435 O O . GLY A 1 177 ? -18.567 -4.683 19.961 1.00 42.00 177 GLY A O 1
ATOM 1436 N N . GLN A 1 178 ? -18.692 -5.538 22.049 1.00 40.78 178 GLN A N 1
ATOM 1437 C CA . GLN A 1 178 ? -17.393 -6.183 22.080 1.00 40.78 178 GLN A CA 1
ATOM 1438 C C . GLN A 1 178 ? -17.412 -7.306 21.039 1.00 40.78 178 GLN A C 1
ATOM 1440 O O . GLN A 1 178 ? -18.162 -8.270 21.213 1.00 40.78 178 GLN A O 1
ATOM 1445 N N . PRO A 1 179 ? -16.573 -7.264 19.992 1.00 43.53 179 PRO A N 1
ATOM 1446 C CA . PRO A 1 179 ? -16.138 -8.492 19.369 1.00 43.53 179 PRO A CA 1
ATOM 1447 C C . PRO A 1 179 ? -15.155 -9.135 20.351 1.00 43.53 179 PRO A C 1
ATOM 1449 O O . PRO A 1 179 ? -14.128 -8.543 20.714 1.00 43.53 179 PRO A O 1
ATOM 1452 N N . GLN A 1 180 ? -15.536 -10.323 20.814 1.00 43.84 180 GLN A N 1
ATOM 1453 C CA . GLN A 1 180 ? -14.728 -11.205 21.644 1.00 43.84 180 GLN A CA 1
ATOM 1454 C C . GLN A 1 180 ? -13.319 -11.364 21.058 1.00 43.84 180 GLN A C 1
ATOM 1456 O O . GLN A 1 180 ? -13.097 -11.410 19.848 1.00 43.84 180 GLN A O 1
ATOM 1461 N N . VAL A 1 181 ? -12.372 -11.370 21.981 1.00 49.12 181 VAL A N 1
ATOM 1462 C CA . VAL A 1 181 ? -10.925 -11.382 21.798 1.00 49.12 181 VAL A CA 1
ATOM 1463 C C . VAL A 1 181 ? -10.442 -12.785 21.427 1.00 49.12 181 VAL A C 1
ATOM 1465 O O . VAL A 1 181 ? -10.925 -13.762 21.983 1.00 49.12 181 VAL A O 1
ATOM 1468 N N . GLY A 1 182 ? -9.400 -12.867 20.595 1.00 45.78 182 GLY A N 1
ATOM 1469 C CA . GLY A 1 182 ? -8.383 -13.922 20.720 1.00 45.78 182 GLY A CA 1
ATOM 1470 C C . GLY A 1 182 ? -8.221 -14.848 19.522 1.00 45.78 182 GLY A C 1
ATOM 1471 O O . GLY A 1 182 ? -7.105 -15.276 19.247 1.00 45.78 182 GLY A O 1
ATOM 1472 N N . GLU A 1 183 ? -9.278 -15.088 18.755 1.00 43.53 183 GLU A N 1
ATOM 1473 C CA . GLU A 1 183 ? -9.173 -15.818 17.494 1.00 43.53 183 GLU A CA 1
ATOM 1474 C C . GLU A 1 183 ? -9.095 -14.827 16.337 1.00 43.53 183 GLU A C 1
ATOM 1476 O O . GLU A 1 183 ? -9.860 -13.860 16.283 1.00 43.53 183 GLU A O 1
ATOM 1481 N N . LYS A 1 184 ? -8.178 -15.066 15.390 1.00 50.00 184 LYS A N 1
ATOM 1482 C CA . LYS A 1 184 ? -8.257 -14.463 14.055 1.00 50.00 184 LYS A CA 1
ATOM 1483 C C . LYS A 1 184 ? -9.646 -14.782 13.511 1.00 50.00 184 LYS A C 1
ATOM 1485 O O . LYS A 1 184 ? -9.867 -15.877 12.999 1.00 50.00 184 LYS A O 1
ATOM 1490 N N . THR A 1 185 ? -10.601 -13.868 13.655 1.00 63.16 185 THR A N 1
ATOM 1491 C CA . THR A 1 185 ? -11.925 -14.120 13.096 1.00 63.16 185 THR A CA 1
ATOM 1492 C C . THR A 1 185 ? -11.742 -14.215 11.581 1.00 63.16 185 THR A C 1
ATOM 1494 O O . THR A 1 185 ? -11.105 -13.339 10.987 1.00 63.16 185 THR A O 1
ATOM 1497 N N . PRO A 1 186 ? -12.250 -15.264 10.915 1.00 67.62 186 PRO A N 1
ATOM 1498 C CA . PRO A 1 186 ? -12.092 -15.419 9.469 1.00 67.62 186 PRO A CA 1
ATOM 1499 C C . PRO A 1 186 ? -12.625 -14.201 8.695 1.00 67.62 186 PRO A C 1
ATOM 1501 O O . PRO A 1 186 ? -12.215 -13.959 7.564 1.00 67.62 186 PRO A O 1
ATOM 1504 N N . SER A 1 187 ? -13.500 -13.396 9.305 1.00 71.56 187 SER A N 1
ATOM 1505 C CA . SER A 1 187 ? -13.979 -12.114 8.790 1.00 71.56 187 SER A CA 1
ATOM 1506 C C . SER A 1 187 ? -12.907 -11.022 8.715 1.00 71.56 187 SER A C 1
ATOM 1508 O O . SER A 1 187 ? -12.927 -10.260 7.754 1.00 71.56 187 SER A O 1
ATOM 1510 N N . GLN A 1 188 ? -11.971 -10.936 9.665 1.00 74.25 188 GLN A N 1
ATOM 1511 C CA . GLN A 1 188 ? -10.898 -9.931 9.645 1.00 74.25 188 GLN A CA 1
ATOM 1512 C C . GLN A 1 188 ? -9.877 -10.213 8.547 1.00 74.25 188 GLN A C 1
ATOM 1514 O O . GLN A 1 188 ? -9.586 -9.323 7.752 1.00 74.25 188 GLN A O 1
ATOM 1519 N N . LEU A 1 189 ? -9.420 -11.465 8.450 1.00 78.44 189 LEU A N 1
ATOM 1520 C CA . LEU A 1 189 ? -8.503 -11.890 7.391 1.00 78.44 189 LEU A CA 1
ATOM 1521 C C . LEU A 1 189 ? -9.130 -11.661 6.007 1.00 78.44 189 LEU A C 1
ATOM 1523 O O . LEU A 1 189 ? -8.513 -11.125 5.092 1.00 78.44 189 LEU A O 1
ATOM 1527 N N . ARG A 1 190 ? -10.417 -12.008 5.863 1.00 80.31 190 ARG A N 1
ATOM 1528 C CA . ARG A 1 190 ? -11.182 -11.713 4.644 1.00 80.31 190 ARG A CA 1
ATOM 1529 C C . ARG A 1 190 ? -11.270 -10.214 4.382 1.00 80.31 190 ARG A C 1
ATOM 1531 O O . ARG A 1 190 ? -11.131 -9.812 3.235 1.00 80.31 190 ARG A O 1
ATOM 1538 N N . ALA A 1 191 ? -11.488 -9.391 5.408 1.00 80.88 191 ALA A N 1
ATOM 1539 C CA . ALA A 1 191 ? -11.584 -7.945 5.250 1.00 80.88 191 ALA A CA 1
ATOM 1540 C C . ALA A 1 191 ? -10.273 -7.341 4.740 1.00 80.88 191 ALA A C 1
ATOM 1542 O O . ALA A 1 191 ? -10.307 -6.591 3.772 1.00 80.88 191 ALA A O 1
ATOM 1543 N N . VAL A 1 192 ? -9.132 -7.698 5.333 1.00 80.62 192 VAL A N 1
ATOM 1544 C CA . VAL A 1 192 ? -7.811 -7.219 4.895 1.00 80.62 192 VAL A CA 1
ATOM 1545 C C . VAL A 1 192 ? -7.466 -7.758 3.508 1.00 80.62 192 VAL A C 1
ATOM 1547 O O . VAL A 1 192 ? -6.975 -7.005 2.669 1.00 80.62 192 VAL A O 1
ATOM 1550 N N . LEU A 1 193 ? -7.791 -9.022 3.220 1.00 82.00 193 LEU A N 1
ATOM 1551 C CA . LEU A 1 193 ? -7.562 -9.615 1.904 1.00 82.00 193 LEU A CA 1
ATOM 1552 C C . LEU A 1 193 ? -8.380 -8.911 0.817 1.00 82.00 193 LEU A C 1
ATOM 1554 O O . LEU A 1 193 ? -7.825 -8.524 -0.209 1.00 82.00 193 LEU A O 1
ATOM 1558 N N . PHE A 1 194 ? -9.681 -8.705 1.041 1.00 81.44 194 PHE A N 1
ATOM 1559 C CA . PHE A 1 194 ? -10.537 -7.981 0.101 1.00 81.44 194 PHE A CA 1
ATOM 1560 C C . PHE A 1 194 ? -10.120 -6.520 -0.035 1.00 81.44 194 PHE A C 1
ATOM 1562 O O . PHE A 1 194 ? -10.112 -6.005 -1.149 1.00 81.44 194 PHE A O 1
ATOM 1569 N N . ALA A 1 195 ? -9.736 -5.875 1.068 1.00 80.19 195 ALA A N 1
ATOM 1570 C CA . ALA A 1 195 ? -9.260 -4.499 1.074 1.00 80.19 195 ALA A CA 1
ATOM 1571 C C . ALA A 1 195 ? -8.016 -4.374 0.186 1.00 80.19 195 ALA A C 1
ATOM 1573 O O . ALA A 1 195 ? -8.002 -3.568 -0.741 1.00 80.19 195 ALA A O 1
ATOM 1574 N N . ASN A 1 196 ? -7.029 -5.256 0.377 1.00 83.31 196 ASN A N 1
ATOM 1575 C CA . ASN A 1 196 ? -5.817 -5.259 -0.433 1.00 83.31 196 ASN A CA 1
ATOM 1576 C C . ASN A 1 196 ? -6.113 -5.601 -1.905 1.00 83.31 196 ASN A C 1
ATOM 1578 O O . ASN A 1 196 ? -5.643 -4.913 -2.807 1.00 83.31 196 ASN A O 1
ATOM 1582 N N . ALA A 1 197 ? -6.943 -6.614 -2.171 1.00 83.31 197 ALA A N 1
ATOM 1583 C CA . ALA A 1 197 ? -7.322 -6.993 -3.533 1.00 83.31 197 ALA A CA 1
ATOM 1584 C C . ALA A 1 197 ? -8.028 -5.850 -4.282 1.00 83.31 197 ALA A C 1
ATOM 1586 O O . ALA A 1 197 ? -7.722 -5.590 -5.447 1.00 83.31 197 ALA A O 1
ATOM 1587 N N . TRP A 1 198 ? -8.944 -5.137 -3.622 1.00 82.94 198 TRP A N 1
ATOM 1588 C CA . TRP A 1 198 ? -9.662 -4.012 -4.220 1.00 82.94 198 TRP A CA 1
ATOM 1589 C C . TRP A 1 198 ? -8.752 -2.804 -4.444 1.00 82.94 198 TRP A C 1
ATOM 1591 O O . TRP A 1 198 ? -8.845 -2.184 -5.502 1.00 82.94 198 TRP A O 1
ATOM 1601 N N . SER A 1 199 ? -7.835 -2.503 -3.519 1.00 80.69 199 SER A N 1
ATOM 1602 C CA . SER A 1 199 ? -6.845 -1.431 -3.692 1.00 80.69 199 SER A CA 1
ATOM 1603 C C . SER A 1 199 ? -5.968 -1.662 -4.916 1.00 80.69 199 SER A C 1
ATOM 1605 O O . SER A 1 199 ? -5.849 -0.784 -5.768 1.00 80.69 199 SER A O 1
ATOM 1607 N N . TYR A 1 200 ? -5.400 -2.863 -5.052 1.00 82.56 200 TYR A N 1
ATOM 1608 C CA . TYR A 1 200 ? -4.562 -3.201 -6.203 1.00 82.56 200 TYR A CA 1
ATOM 1609 C C . TYR A 1 200 ? -5.365 -3.246 -7.506 1.00 82.56 200 TYR A C 1
ATOM 1611 O O . TYR A 1 200 ? -4.869 -2.792 -8.534 1.00 82.56 200 TYR A O 1
ATOM 1619 N N . SER A 1 201 ? -6.619 -3.705 -7.468 1.00 81.00 201 SER A N 1
ATOM 1620 C CA . SER A 1 201 ? -7.510 -3.671 -8.637 1.00 81.00 201 SER A CA 1
ATOM 1621 C C . SER A 1 201 ? -7.819 -2.238 -9.080 1.00 81.00 201 SER A C 1
ATOM 1623 O O . SER A 1 201 ? -7.785 -1.944 -10.272 1.00 81.00 201 SER A O 1
ATOM 1625 N N . ALA A 1 202 ? -8.074 -1.326 -8.136 1.00 80.06 202 ALA A N 1
ATOM 1626 C CA . ALA A 1 202 ? -8.318 0.085 -8.427 1.00 80.06 202 ALA A CA 1
ATOM 1627 C C . ALA A 1 202 ? -7.072 0.770 -9.007 1.00 80.06 202 ALA A C 1
ATOM 1629 O O . ALA A 1 202 ? -7.166 1.489 -10.001 1.00 80.06 202 ALA A O 1
ATOM 1630 N N . ILE A 1 203 ? -5.896 0.503 -8.432 1.00 83.44 203 ILE A N 1
ATOM 1631 C CA . ILE A 1 203 ? -4.617 0.998 -8.956 1.00 83.44 203 ILE A CA 1
ATOM 1632 C C . ILE A 1 203 ? -4.392 0.476 -10.380 1.00 83.44 203 ILE A C 1
ATOM 1634 O O . ILE A 1 203 ? -4.067 1.253 -11.275 1.00 83.44 203 ILE A O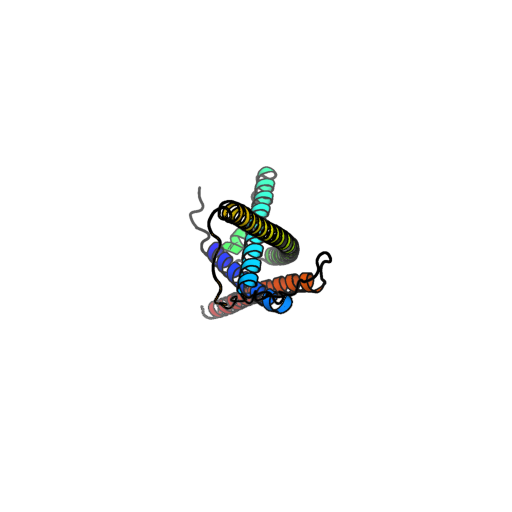 1
ATOM 1638 N N . LEU A 1 204 ? -4.627 -0.816 -10.621 1.00 82.31 204 LEU A N 1
ATOM 1639 C CA . LEU A 1 204 ? -4.475 -1.424 -11.941 1.00 82.31 204 LEU A CA 1
ATOM 1640 C C . LEU A 1 204 ? -5.456 -0.827 -12.959 1.00 82.31 204 LEU A C 1
ATOM 1642 O O . LEU A 1 204 ? -5.058 -0.544 -14.084 1.00 82.31 204 LEU A O 1
ATOM 1646 N N . ALA A 1 205 ? -6.701 -0.551 -12.566 1.00 82.44 205 ALA A N 1
ATOM 1647 C CA . ALA A 1 205 ? -7.671 0.128 -13.422 1.00 82.44 205 ALA A CA 1
ATOM 1648 C C . ALA A 1 205 ? -7.215 1.546 -13.808 1.00 82.44 205 ALA A C 1
ATOM 1650 O O . ALA A 1 205 ? -7.320 1.923 -14.974 1.00 82.44 205 ALA A O 1
ATOM 1651 N N . ILE A 1 206 ? -6.651 2.313 -12.865 1.00 81.88 206 ILE A N 1
ATOM 1652 C CA . ILE A 1 206 ? -6.074 3.640 -13.145 1.00 81.88 206 ILE A CA 1
ATOM 1653 C C . ILE A 1 206 ? -4.902 3.521 -14.129 1.00 81.88 206 ILE A C 1
ATOM 1655 O O . ILE A 1 206 ? -4.795 4.318 -15.062 1.00 81.88 206 ILE A O 1
ATOM 1659 N N . LEU A 1 207 ? -4.039 2.517 -13.954 1.00 80.56 207 LEU A N 1
ATOM 1660 C CA . LEU A 1 207 ? -2.909 2.271 -14.851 1.00 80.56 207 LEU A CA 1
ATOM 1661 C C . LEU A 1 207 ? -3.361 1.856 -16.257 1.00 80.56 207 LEU A C 1
ATOM 1663 O O . LEU A 1 207 ? -2.823 2.368 -17.237 1.00 80.56 207 LEU A O 1
ATOM 1667 N N . LEU A 1 208 ? -4.369 0.987 -16.374 1.00 79.88 208 LEU A N 1
ATOM 1668 C CA . LEU A 1 208 ? -4.945 0.594 -17.663 1.00 79.88 208 LEU A CA 1
ATOM 1669 C C . LEU A 1 208 ? -5.615 1.770 -18.367 1.00 79.88 208 LEU A C 1
ATOM 1671 O O . LEU A 1 208 ? -5.437 1.938 -19.570 1.00 79.88 208 LEU A O 1
ATOM 1675 N N . LEU A 1 209 ? -6.344 2.607 -17.627 1.00 82.06 209 LEU A N 1
ATOM 1676 C CA . LEU A 1 209 ? -6.944 3.817 -18.178 1.00 82.06 209 LEU A CA 1
ATOM 1677 C C . LEU A 1 209 ? -5.863 4.767 -18.702 1.00 82.06 209 LEU A C 1
ATOM 1679 O O . LEU A 1 209 ? -5.966 5.244 -19.829 1.00 82.06 209 LEU A O 1
ATOM 1683 N N . ARG A 1 210 ? -4.796 4.994 -17.923 1.00 81.00 210 ARG A N 1
ATOM 1684 C CA . ARG A 1 210 ? -3.638 5.785 -18.363 1.00 81.00 210 ARG A CA 1
ATOM 1685 C C . ARG A 1 210 ? -3.0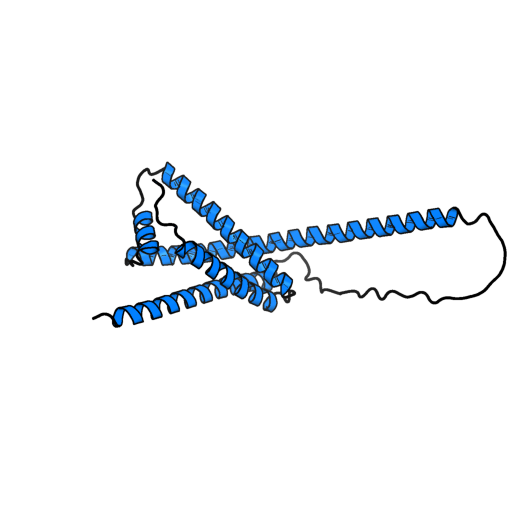51 5.215 -19.656 1.00 81.00 210 ARG A C 1
ATOM 1687 O O . ARG A 1 210 ? -2.821 5.974 -20.594 1.00 81.00 210 ARG A O 1
ATOM 1694 N N . PHE A 1 211 ? -2.832 3.903 -19.710 1.00 77.06 211 PHE A N 1
ATOM 1695 C CA . PHE A 1 211 ? -2.269 3.237 -20.880 1.00 77.06 211 PHE A CA 1
ATOM 1696 C C . PHE A 1 211 ? -3.175 3.374 -22.113 1.00 77.06 211 PHE A C 1
ATOM 1698 O O . PHE A 1 211 ? -2.696 3.728 -23.186 1.00 77.06 211 PHE A O 1
ATOM 1705 N N . ALA A 1 212 ? -4.487 3.175 -21.961 1.00 78.12 212 ALA A N 1
ATOM 1706 C CA . ALA A 1 212 ? -5.459 3.338 -23.043 1.00 78.12 212 ALA A CA 1
ATOM 1707 C C . ALA A 1 212 ? -5.481 4.776 -23.588 1.00 78.12 212 ALA A C 1
ATOM 1709 O O . ALA A 1 212 ? -5.531 4.987 -24.802 1.00 78.12 212 ALA A O 1
ATOM 1710 N N . VAL A 1 213 ? -5.384 5.767 -22.697 1.00 81.31 213 VAL A N 1
ATOM 1711 C CA . VAL A 1 213 ? -5.273 7.180 -23.075 1.00 81.31 213 VAL A CA 1
ATOM 1712 C C . VAL A 1 213 ? -3.973 7.429 -23.847 1.00 81.31 213 VAL A C 1
ATOM 1714 O O . VAL A 1 213 ? -4.018 8.008 -24.928 1.00 81.31 213 VAL A O 1
ATOM 1717 N N . GLN A 1 214 ? -2.827 6.941 -23.360 1.00 75.94 214 GLN A N 1
ATOM 1718 C CA . GLN A 1 214 ? -1.539 7.085 -24.055 1.00 75.94 214 GLN A CA 1
ATOM 1719 C C . GLN A 1 214 ? -1.537 6.428 -25.445 1.00 75.94 214 GLN A C 1
ATOM 1721 O O . GLN A 1 214 ? -1.101 7.059 -26.404 1.00 75.94 214 GLN A O 1
ATOM 1726 N N . ALA A 1 215 ? -2.068 5.208 -25.570 1.00 75.69 215 ALA A N 1
ATOM 1727 C CA . ALA A 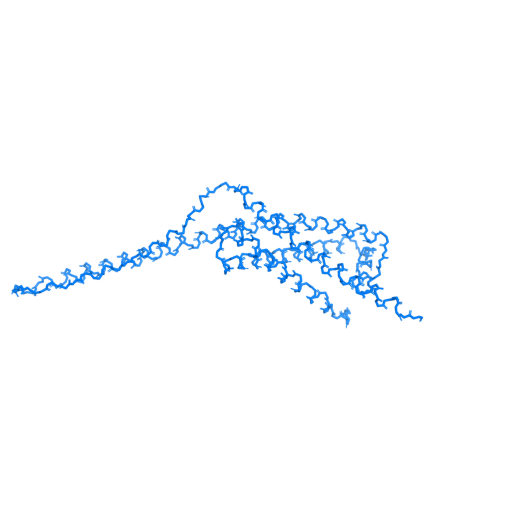1 215 ? -2.161 4.491 -26.844 1.00 75.69 215 ALA A CA 1
ATOM 1728 C C . ALA A 1 215 ? -3.057 5.216 -27.869 1.00 75.69 215 ALA A C 1
ATOM 1730 O O . ALA A 1 215 ? -2.806 5.183 -29.077 1.00 75.69 215 ALA A O 1
ATOM 1731 N N . SER A 1 216 ? -4.093 5.905 -27.381 1.00 82.06 216 SER A N 1
ATOM 1732 C CA . SER A 1 216 ? -4.967 6.728 -28.220 1.00 82.06 216 SER A CA 1
ATOM 1733 C C . SER A 1 216 ? -4.235 7.965 -28.748 1.00 82.06 216 SER A C 1
ATOM 1735 O O . SER A 1 216 ? -4.377 8.291 -29.921 1.00 82.06 216 SER A O 1
ATOM 1737 N N . TYR A 1 217 ? -3.402 8.617 -27.926 1.00 76.81 217 TYR A N 1
ATOM 1738 C CA . TYR A 1 217 ? -2.601 9.769 -28.358 1.00 76.81 217 TYR A CA 1
ATOM 1739 C C . TYR A 1 217 ? -1.500 9.396 -29.358 1.00 76.81 217 TYR A C 1
ATOM 1741 O O . TYR A 1 217 ? -1.301 10.122 -30.327 1.00 76.81 217 TYR A O 1
ATOM 1749 N N . SER A 1 218 ? -0.832 8.251 -29.191 1.00 74.75 218 SER A N 1
ATOM 1750 C CA . SER A 1 218 ? 0.211 7.803 -30.130 1.00 74.75 218 SER A CA 1
ATOM 1751 C C . SER A 1 218 ? -0.318 7.419 -31.515 1.00 74.75 218 SER A C 1
ATOM 1753 O O . SER A 1 218 ? 0.459 7.326 -32.453 1.00 74.75 218 SER A O 1
ATOM 1755 N N . SER A 1 219 ? -1.626 7.179 -31.653 1.00 71.56 219 SER A N 1
ATOM 1756 C CA . SER A 1 219 ? -2.256 6.844 -32.940 1.00 71.56 219 SER A CA 1
ATOM 1757 C C . SER A 1 219 ? -2.669 8.084 -33.752 1.00 71.56 219 SER A C 1
ATOM 1759 O O . SER A 1 219 ? -3.169 7.938 -34.864 1.00 71.56 219 SER A O 1
ATOM 1761 N N . ILE A 1 220 ? -2.515 9.290 -33.186 1.00 70.88 220 ILE A N 1
ATOM 1762 C CA . ILE A 1 220 ? -2.974 10.564 -33.770 1.00 70.88 220 ILE A CA 1
ATOM 1763 C C . ILE A 1 220 ? -1.804 11.400 -34.331 1.00 70.88 220 ILE A C 1
ATOM 1765 O O . ILE A 1 220 ? -2.049 12.347 -35.075 1.00 70.88 220 ILE A O 1
ATOM 1769 N N . GLU A 1 221 ? -0.545 11.047 -34.050 1.00 52.47 221 GLU A N 1
ATOM 1770 C CA . GLU A 1 221 ? 0.625 11.659 -34.701 1.00 52.47 221 GLU A CA 1
ATOM 1771 C C . GLU A 1 221 ? 1.006 10.874 -35.977 1.00 52.47 221 GLU A C 1
ATOM 1773 O O . GLU A 1 221 ? 1.387 9.706 -35.861 1.00 52.47 221 GLU A O 1
ATOM 1778 N N . PRO A 1 222 ? 0.858 11.463 -37.185 1.00 51.59 222 PRO A N 1
ATOM 1779 C CA . PRO A 1 222 ? 1.306 10.876 -38.451 1.00 51.59 222 PRO A CA 1
ATOM 1780 C C . PRO A 1 222 ? 2.818 11.003 -38.689 1.00 51.59 222 PRO A C 1
ATOM 1782 O O . PRO A 1 222 ? 3.425 11.992 -38.215 1.00 51.59 222 PRO A O 1
#

Sequence (222 aa):
MFPSVLPLRAIAFQILFLLVAIAVEASVFHRLLKTDPKQSILYASSINLFCTVLGWIVFFLIFNAEEVSSGSTSQFEIDMMNFIFFDRWSRQTATSLILICFVTFFASFGAKELGLISLQWLLKAGIKQEEKKEEKKEEKKEEKKETEEESTEDLTEQKPSLRTPVIRVLRRSSRLGQPQVGEKTPSQLRAVLFANAWSYSAILAILLLRFAVQASYSSIEP

Radius of gyration: 29.15 Å; chains: 1; bounding box: 68×38×104 Å

Secondary structure (DSSP, 8-state):
---SS--HHHHHHHHHHHHHHHHHHHHHHHHHH---HHHHHHHHHHHHHHHHHHHHHHHHHHHHHHHHH--S--HHHHHHHHHHHH-PPPHHHHHHHHHHHHHHHHHHHHHHHHHHHHHHHHHHHHHHHHHHHHHHHHHHHHHHHHHHHHTSTTS-------PPP------------PPPSSS--HHHHHHHHHHHHHHHHHHHHHHHHHHHHHHHHHTS--